Protein 5FWH (pdb70)

Nearest PDB structures (foldseek):
  5fwh-assembly1_A  TM=1.005E+00  e=3.771E-35  Geobacillus thermodenitrificans
  3mdb-assembly1_A  TM=7.567E-01  e=3.719E-03  Homo sapiens
  5djo-assembly1_A  TM=5.744E-01  e=3.355E-03  Mus musculus
  4egx-assembly2_C  TM=5.247E-01  e=2.152E-02  Homo sapiens
  4ejq-assembly2_D  TM=5.287E-01  e=3.424E-02  Homo sapiens

InterPro domains:
  IPR002543 FtsK domain [PF01580] (639-821)
  IPR002543 FtsK domain [PF01580] (995-1153)
  IPR002543 FtsK domain [PS50901] (652-848)
  IPR002543 FtsK domain [PS50901] (984-1168)
  IPR003593 AAA+ ATPase domain [SM00382] (664-845)
  IPR003593 AAA+ ATPase domain [SM00382] (993-1163)
  IPR003593 AAA+ ATPase domain [SM00382] (1276-1442)
  IPR022206 Firmicutes EssC, N-terminal [PF12538] (3-116)
  IPR023839 Firmicutes EssC, C-terminal [TIGR03928] (200-1477)
  IPR027417 P-loop containing nucleoside triphosphate hydrolase [G3DSA:3.40.50.300] (611-952)
  IPR027417 P-loop containing nucleoside triphosphate hydrolase [G3DSA:3.40.50.300] (953-1238)
  IPR027417 P-loop containing nucleoside triphosphate hydrolase [G3DSA:3.40.50.300] (1247-1477)
  IPR027417 P-loop containing nucleoside triphosphate hydrolase [SSF52540] (633-891)
  IPR027417 P-loop containing nucleoside triphosphate hydrolase [SSF52540] (949-1162)
  IPR027417 P-loop containing nucleoside triphosphate hydrolase [SSF52540] (1232-1416)
  IPR050206 FtsK/SpoIIIE/SftA cell division and DNA translocation [PTHR22683] (192-949)

B-factor: mean 59.33, std 14.66, range [33.65, 124.33]

Solvent-accessible surface area: 9933 Å² total

Radius of gyration: 17.55 Å; Cα contacts (8 Å, |Δi|>4): 445; chains: 1; bounding box: 38×28×52 Å

Organism: Geobacillus thermodenitrificans (strain NG80-2) (NCBI:txid420246)

Sequence (184 aa):
SQLWVLYETYCQLFSLTEKVIVIGNQLEHHVTVSSFSFRNGYIQIEKKSSTLAVLQGGRQIGELKPRCSITIDVQTIAWSGEEQRKYVYYVGQQSEVLVSNDPQADIETTNARFSLRKHRGQWVVIPDDDAPLFLNGVQLSDAVSLRNGDVLLCPYQFVFIEEDLLAVTSSEEVVSSLTETPPL

Structure (mmCIF, N/CA/C/O backbone):
data_5FWH
#
_entry.id   5FWH
#
_cell.length_a   39.792
_cell.length_b   49.887
_cell.length_c   94.162
_cell.angle_alpha   90.00
_cell.angle_beta   90.00
_cell.angle_gamma   90.00
#
_symmetry.space_group_name_H-M   'P 21 21 21'
#
loop_
_entity.id
_entity.type
_entity.pdbx_description
1 polymer ESSC
2 water water
#
loop_
_atom_site.group_PDB
_atom_site.id
_atom_site.type_symbol
_atom_site.label_atom_id
_atom_site.label_alt_id
_atom_site.label_comp_id
_atom_site.label_asym_id
_atom_site.label_entity_id
_atom_site.label_seq_id
_atom_site.pdbx_PDB_ins_code
_atom_site.Cartn_x
_atom_site.Cartn_y
_atom_site.Cartn_z
_atom_site.occupancy
_atom_site.B_iso_or_equiv
_atom_site.auth_seq_id
_atom_site.auth_comp_id
_atom_site.auth_asym_id
_atom_site.auth_atom_id
_atom_site.pdbx_PDB_model_num
ATOM 9 N N . SER A 1 2 ? 25.114 1.138 60.441 1.00 66.75 2 SER A N 1
ATOM 10 C CA . SER A 1 2 ? 25.578 2.181 61.332 1.00 60.38 2 SER A CA 1
ATOM 11 C C . SER A 1 2 ? 26.736 1.474 62.037 1.00 56.26 2 SER A C 1
ATOM 12 O O . SER A 1 2 ? 26.551 0.446 62.726 1.00 48.53 2 SER A O 1
ATOM 15 N N . GLN A 1 3 ? 27.950 1.948 61.802 1.00 49.11 3 GLN A N 1
ATOM 16 C CA . GLN A 1 3 ? 29.052 1.276 62.392 1.00 50.05 3 GLN A CA 1
ATOM 17 C C . GLN A 1 3 ? 29.937 2.245 63.158 1.00 47.19 3 GLN A C 1
ATOM 18 O O . GLN A 1 3 ? 30.074 3.417 62.781 1.00 43.23 3 GLN A O 1
ATOM 24 N N . LEU A 1 4 ? 30.476 1.742 64.258 1.00 47.24 4 LEU A N 1
ATOM 25 C CA . LEU A 1 4 ? 31.607 2.439 64.891 1.00 51.35 4 LEU A CA 1
ATOM 26 C C . LEU A 1 4 ? 32.860 1.685 64.688 1.00 47.06 4 LEU A C 1
ATOM 27 O O . LEU A 1 4 ? 32.940 0.443 64.726 1.00 44.74 4 LEU A O 1
ATOM 32 N N . TRP A 1 5 ? 33.865 2.496 64.606 1.00 46.52 5 TRP A N 1
ATOM 33 C CA . TRP A 1 5 ? 35.214 2.049 64.477 1.00 47.48 5 TRP A CA 1
ATOM 34 C C . TRP A 1 5 ? 35.838 2.367 65.769 1.00 44.09 5 TRP A C 1
ATOM 35 O O . TRP A 1 5 ? 35.767 3.516 66.215 1.00 41.07 5 TRP A O 1
ATOM 46 N N . VAL A 1 6 ? 36.488 1.377 66.313 1.00 41.20 6 VAL A N 1
ATOM 47 C CA . VAL A 1 6 ? 37.276 1.504 67.528 1.00 41.25 6 VAL A CA 1
ATOM 48 C C . VAL A 1 6 ? 38.789 1.210 67.199 1.00 37.91 6 VAL A C 1
ATOM 49 O O . VAL A 1 6 ? 39.186 0.121 66.864 1.00 35.16 6 VAL A O 1
ATOM 53 N N . LEU A 1 7 ? 39.560 2.264 67.269 1.00 36.89 7 LEU A N 1
ATOM 54 C CA . LEU A 1 7 ? 40.942 2.279 66.968 1.00 41.87 7 LEU A CA 1
ATOM 55 C C . LEU A 1 7 ? 41.741 2.464 68.258 1.00 41.25 7 LEU A C 1
ATOM 56 O O . LEU A 1 7 ? 41.454 3.335 69.036 1.00 37.58 7 LEU A O 1
ATOM 61 N N . TYR A 1 8 ? 42.758 1.620 68.387 1.00 43.01 8 TYR A N 1
ATOM 62 C CA . TYR A 1 8 ? 43.682 1.630 69.533 1.00 47.03 8 TYR A CA 1
ATOM 63 C C . TYR A 1 8 ? 44.914 0.788 69.153 1.00 49.40 8 TYR A C 1
ATOM 64 O O . TYR A 1 8 ? 44.804 -0.132 68.287 1.00 46.12 8 TYR A O 1
ATOM 73 N N . GLU A 1 9 ? 46.079 1.092 69.770 1.00 51.79 9 GLU A N 1
ATOM 74 C CA . GLU A 1 9 ? 47.350 0.469 69.411 1.00 51.60 9 GLU A CA 1
ATOM 75 C C . GLU A 1 9 ? 47.444 0.358 67.878 1.00 50.17 9 GLU A C 1
ATOM 76 O O . GLU A 1 9 ? 47.367 1.382 67.219 1.00 47.61 9 GLU A O 1
ATOM 82 N N . THR A 1 10 ? 47.565 -0.859 67.341 1.00 47.88 10 THR A N 1
ATOM 83 C CA . THR A 1 10 ? 47.683 -1.121 65.902 1.00 47.20 10 THR A CA 1
ATOM 84 C C . THR A 1 10 ? 46.440 -1.891 65.351 1.00 43.56 10 THR A C 1
ATOM 85 O O . THR A 1 10 ? 46.533 -2.675 64.403 1.00 46.92 10 THR A O 1
ATOM 89 N N . TYR A 1 11 ? 45.301 -1.728 66.019 1.00 42.86 11 TYR A N 1
ATOM 90 C CA . TYR A 1 11 ? 44.081 -2.460 65.710 1.00 43.65 11 TYR A CA 1
ATOM 91 C C . TYR A 1 11 ? 42.986 -1.478 65.379 1.00 44.55 11 TYR A C 1
ATOM 92 O O . TYR A 1 11 ? 43.042 -0.323 65.823 1.00 35.93 11 TYR A O 1
ATOM 101 N N . CYS A 1 12 ? 42.013 -1.970 64.599 1.00 42.07 12 CYS A N 1
ATOM 102 C CA . CYS A 1 12 ? 40.779 -1.265 64.379 1.00 43.60 12 CYS A CA 1
ATOM 103 C C . CYS A 1 12 ? 39.701 -2.347 64.447 1.00 45.17 12 CYS A C 1
ATOM 104 O O . CYS A 1 12 ? 39.796 -3.336 63.699 1.00 44.43 12 CYS A O 1
ATOM 107 N N . GLN A 1 13 ? 38.764 -2.213 65.376 1.00 43.12 13 GLN A N 1
ATOM 108 C CA . GLN A 1 13 ? 37.554 -3.075 65.414 1.00 42.62 13 GLN A CA 1
ATOM 109 C C . GLN A 1 13 ? 36.406 -2.265 64.867 1.00 44.84 13 GLN A C 1
ATOM 110 O O . GLN A 1 13 ? 36.322 -1.057 65.137 1.00 43.20 13 GLN A O 1
ATOM 116 N N . LEU A 1 14 ? 35.521 -2.941 64.145 1.00 43.85 14 LEU A N 1
ATOM 117 C CA . LEU A 1 14 ? 34.310 -2.376 63.547 1.00 44.73 14 LEU A CA 1
ATOM 118 C C . LEU A 1 14 ? 33.154 -3.031 64.274 1.00 48.07 14 LEU A C 1
ATOM 119 O O . LEU A 1 14 ? 33.187 -4.223 64.522 1.00 53.15 14 LEU A O 1
ATOM 124 N N . PHE A 1 15 ? 32.193 -2.253 64.729 1.00 49.75 15 PHE A N 1
ATOM 125 C CA . PHE A 1 15 ? 31.040 -2.765 65.456 1.00 52.08 15 PHE A CA 1
ATOM 126 C C . PHE A 1 15 ? 29.763 -2.137 64.937 1.00 54.06 15 PHE A C 1
ATOM 127 O O . PHE A 1 15 ? 29.660 -0.904 64.847 1.00 53.54 15 PHE A O 1
ATOM 135 N N . SER A 1 16 ? 28.774 -2.979 64.629 1.00 56.39 16 SER A N 1
ATOM 136 C CA . SER A 1 16 ? 27.478 -2.548 64.086 1.00 58.09 16 SER A CA 1
ATOM 137 C C . SER A 1 16 ? 26.463 -2.170 65.171 1.00 59.29 16 SER A C 1
ATOM 138 O O . SER A 1 16 ? 26.281 -2.892 66.125 1.00 61.56 16 SER A O 1
ATOM 141 N N . LEU A 1 17 ? 25.757 -1.070 64.954 1.00 60.88 17 LEU A N 1
ATOM 142 C CA . LEU A 1 17 ? 24.784 -0.514 65.877 1.00 64.39 17 LEU A CA 1
ATOM 143 C C . LEU A 1 17 ? 23.316 -0.874 65.597 1.00 67.07 17 LEU A C 1
ATOM 144 O O . LEU A 1 17 ? 22.447 -0.087 65.942 1.00 69.17 17 LEU A O 1
ATOM 149 N N . THR A 1 18 ? 23.065 -2.021 64.963 1.00 69.72 18 THR A N 1
ATOM 150 C CA . THR A 1 18 ? 21.718 -2.634 64.757 1.00 75.33 18 THR A CA 1
ATOM 151 C C . THR A 1 18 ? 20.497 -1.769 65.125 1.00 73.76 18 THR A C 1
ATOM 152 O O . THR A 1 18 ? 20.223 -1.545 66.316 1.00 76.93 18 THR A O 1
ATOM 156 N N . GLU A 1 21 ? 20.456 -2.604 69.384 1.00 95.41 21 GLU A N 1
ATOM 157 C CA . GLU A 1 21 ? 20.895 -2.145 70.695 1.00 93.91 21 GLU A CA 1
ATOM 158 C C . GLU A 1 21 ? 20.574 -0.653 70.819 1.00 96.54 21 GLU A C 1
ATOM 159 O O . GLU A 1 21 ? 20.016 -0.080 69.878 1.00 98.61 21 GLU A O 1
ATOM 165 N N . LYS A 1 22 ? 20.893 -0.044 71.978 1.00 99.22 22 LYS A N 1
ATOM 166 C CA . LYS A 1 22 ? 20.555 1.381 72.301 1.00 94.57 22 LYS A CA 1
ATOM 167 C C . LYS A 1 22 ? 21.596 2.144 73.190 1.00 89.18 22 LYS A C 1
ATOM 168 O O . LYS A 1 22 ? 21.817 3.362 72.998 1.00 79.83 22 LYS A O 1
ATOM 174 N N . VAL A 1 23 ? 22.197 1.435 74.157 1.00 81.74 23 VAL A N 1
ATOM 175 C CA . VAL A 1 23 ? 23.341 1.922 74.935 1.00 77.52 23 VAL A CA 1
ATOM 176 C C . VAL A 1 23 ? 24.421 0.835 75.023 1.00 73.44 23 VAL A C 1
ATOM 177 O O . VAL A 1 23 ? 24.220 -0.192 75.678 1.00 67.52 23 VAL A O 1
ATOM 181 N N . ILE A 1 24 ? 25.565 1.063 74.363 1.00 68.38 24 ILE A N 1
ATOM 182 C CA . ILE A 1 24 ? 26.602 0.048 74.269 1.00 63.96 24 ILE A CA 1
ATOM 183 C C . ILE A 1 24 ? 27.799 0.501 75.021 1.00 59.08 24 ILE A C 1
ATOM 184 O O . ILE A 1 24 ? 27.949 1.669 75.285 1.00 61.21 24 ILE A O 1
ATOM 189 N N . VAL A 1 25 ? 28.653 -0.446 75.355 1.00 56.26 25 VAL A N 1
ATOM 190 C CA . VAL A 1 25 ? 29.782 -0.198 76.221 1.00 56.02 25 VAL A CA 1
ATOM 191 C C . VAL A 1 25 ? 31.024 -0.898 75.650 1.00 56.23 25 VAL A C 1
ATOM 192 O O . VAL A 1 25 ? 30.996 -2.095 75.179 1.00 54.48 25 VAL A O 1
ATOM 196 N N . ILE A 1 26 ? 32.082 -0.103 75.673 1.00 49.73 26 ILE A N 1
ATOM 197 C CA . ILE A 1 26 ? 33.384 -0.502 75.274 1.00 49.15 26 ILE A CA 1
ATOM 198 C C . ILE A 1 26 ? 34.115 -0.539 76.543 1.00 47.84 26 ILE A C 1
ATOM 199 O O . ILE A 1 26 ? 34.226 0.507 77.239 1.00 52.59 26 ILE A O 1
ATOM 204 N N . GLY A 1 27 ? 34.702 -1.698 76.789 1.00 46.92 27 GLY A N 1
ATOM 205 C CA . GLY A 1 27 ? 35.430 -1.995 77.989 1.00 47.48 27 GLY A CA 1
ATOM 206 C C . GLY A 1 27 ? 36.354 -3.166 77.765 1.00 48.68 27 GLY A C 1
ATOM 207 O O . GLY A 1 27 ? 36.657 -3.496 76.617 1.00 48.69 27 GLY A O 1
ATOM 208 N N . ASN A 1 28 ? 36.833 -3.773 78.860 1.00 53.57 28 ASN A N 1
ATOM 209 C CA . ASN A 1 28 ? 37.843 -4.875 78.841 1.00 54.98 28 ASN A CA 1
ATOM 210 C C . ASN A 1 28 ? 37.401 -6.282 79.315 1.00 59.69 28 ASN A C 1
ATO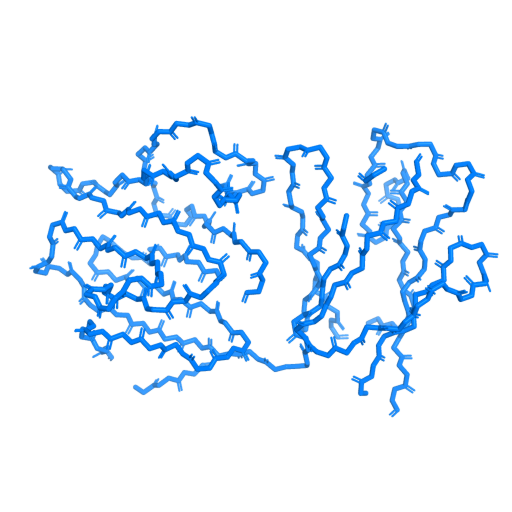M 211 O O . ASN A 1 28 ? 38.215 -7.204 79.470 1.00 59.57 28 ASN A O 1
ATOM 216 N N . GLN A 1 29 ? 36.107 -6.440 79.512 1.00 65.79 29 GLN A N 1
ATOM 217 C CA . GLN A 1 29 ? 35.473 -7.740 79.762 1.00 69.79 29 GLN A CA 1
ATOM 218 C C . GLN A 1 29 ? 34.960 -8.347 78.481 1.00 71.54 29 GLN A C 1
ATOM 219 O O . GLN A 1 29 ? 34.613 -7.637 77.572 1.00 66.95 29 GLN A O 1
ATOM 225 N N . LEU A 1 30 ? 34.836 -9.674 78.436 1.00 82.15 30 LEU A N 1
ATOM 226 C CA . LEU A 1 30 ? 34.238 -10.365 77.273 1.00 82.12 30 LEU A CA 1
ATOM 227 C C . LEU A 1 30 ? 32.740 -10.093 77.077 1.00 82.57 30 LEU A C 1
ATOM 228 O O . LEU A 1 30 ? 32.255 -10.184 75.943 1.00 83.38 30 LEU A O 1
ATOM 233 N N . GLU A 1 31 ? 32.036 -9.738 78.156 1.00 82.63 31 GLU A N 1
ATOM 234 C CA . GLU A 1 31 ? 30.594 -9.413 78.110 1.00 84.41 31 GLU A CA 1
ATOM 235 C C . GLU A 1 31 ? 30.278 -8.111 77.358 1.00 80.45 31 GLU A C 1
ATOM 236 O O . GLU A 1 31 ? 29.277 -8.023 76.665 1.00 82.39 31 GLU A O 1
ATOM 242 N N . HIS A 1 32 ? 31.160 -7.118 77.453 1.00 74.08 32 HIS A N 1
ATOM 243 C CA . HIS A 1 32 ? 30.938 -5.833 76.799 1.00 67.33 32 HIS A CA 1
ATOM 244 C C . HIS A 1 32 ? 30.704 -5.963 75.320 1.00 61.77 32 HIS A C 1
ATOM 245 O O . HIS A 1 32 ? 31.080 -6.938 74.710 1.00 58.95 32 HIS A O 1
ATOM 252 N N . HIS A 1 33 ? 30.100 -4.932 74.752 1.00 56.66 33 HIS A N 1
ATOM 253 C CA . HIS A 1 33 ? 29.839 -4.944 73.351 1.00 54.59 33 HIS A CA 1
ATOM 254 C C . HIS A 1 33 ? 31.126 -4.955 72.548 1.00 55.48 33 HIS A C 1
ATOM 255 O O . HIS A 1 33 ? 31.271 -5.746 71.603 1.00 55.74 33 HIS A O 1
ATOM 262 N N . VAL A 1 34 ? 32.083 -4.094 72.917 1.00 52.37 34 VAL A N 1
ATOM 263 C CA . VAL A 1 34 ? 33.384 -4.097 72.226 1.00 50.72 34 VAL A CA 1
ATOM 264 C C . VAL A 1 34 ? 34.432 -4.270 73.328 1.00 48.45 34 VAL A C 1
ATOM 265 O O . VAL A 1 34 ? 34.427 -3.480 74.288 1.00 48.10 34 VAL A O 1
ATOM 269 N N . THR A 1 35 ? 35.268 -5.313 73.200 1.00 50.36 35 THR A N 1
ATOM 270 C CA . THR A 1 35 ? 36.245 -5.788 74.220 1.00 51.28 35 THR A CA 1
ATOM 271 C C . THR A 1 35 ? 37.652 -5.368 73.811 1.00 50.93 35 THR A C 1
ATOM 272 O O . THR A 1 35 ? 38.203 -5.922 72.868 1.00 50.76 35 THR A O 1
ATOM 276 N N . VAL A 1 36 ? 38.213 -4.362 74.494 1.00 53.79 36 VAL A N 1
ATOM 277 C CA . VAL A 1 36 ? 39.629 -4.037 74.431 1.00 52.66 36 VAL A CA 1
ATOM 278 C C . VAL A 1 36 ? 40.294 -4.506 75.726 1.00 56.01 36 VAL A C 1
ATOM 279 O O . VAL A 1 36 ? 40.241 -3.823 76.752 1.00 54.90 36 VAL A O 1
ATOM 283 N N . SER A 1 37 ? 40.939 -5.663 75.671 1.00 56.88 37 SER A N 1
ATOM 284 C CA . SER A 1 37 ? 41.467 -6.291 76.889 1.00 62.44 37 SER A CA 1
ATOM 285 C C . SER A 1 37 ? 42.785 -5.706 77.346 1.00 62.74 37 SER A C 1
ATOM 286 O O . SER A 1 37 ? 43.130 -5.825 78.523 1.00 63.87 37 SER A O 1
ATOM 289 N N . SER A 1 38 ? 43.511 -5.084 76.429 1.00 62.52 38 SER A N 1
ATOM 290 C CA . SER A 1 38 ? 44.795 -4.522 76.772 1.00 66.18 38 SER A CA 1
ATOM 291 C C . SER A 1 38 ? 44.708 -3.210 77.574 1.00 67.27 38 SER A C 1
ATOM 292 O O . SER A 1 38 ? 45.737 -2.803 78.113 1.00 69.79 38 SER A O 1
ATOM 295 N N . PHE A 1 39 ? 43.526 -2.553 77.633 1.00 61.42 39 PHE A N 1
ATOM 296 C CA . PHE A 1 39 ? 43.301 -1.330 78.419 1.00 61.25 39 PHE A CA 1
ATOM 297 C C . PHE A 1 39 ? 42.675 -1.606 79.821 1.00 62.12 39 PHE A C 1
ATOM 298 O O . PHE A 1 39 ? 41.908 -2.576 79.986 1.00 62.77 39 PHE A O 1
ATOM 306 N N . SER A 1 40 ? 42.968 -0.709 80.772 1.00 61.13 40 SER A N 1
ATOM 307 C CA . SER A 1 40 ? 42.497 -0.672 82.183 1.00 61.90 40 SER A CA 1
ATOM 308 C C . SER A 1 40 ? 41.047 -0.181 82.403 1.00 59.56 40 SER A C 1
ATOM 309 O O . SER A 1 40 ? 40.303 -0.694 83.256 1.00 53.68 40 SER A O 1
ATOM 312 N N . PHE A 1 41 ? 40.723 0.907 81.689 1.00 57.20 41 PHE A N 1
ATOM 313 C CA . PHE A 1 41 ? 39.498 1.675 81.856 1.00 57.17 41 PHE A CA 1
ATOM 314 C C . PHE A 1 41 ? 39.336 2.161 83.322 1.00 60.93 41 PHE A C 1
ATOM 315 O O . PHE A 1 41 ? 38.227 2.126 83.888 1.00 62.13 41 PHE A O 1
ATOM 323 N N . ARG A 1 42 ? 40.438 2.631 83.906 1.00 62.86 42 ARG A N 1
ATOM 324 C CA . ARG A 1 42 ? 40.402 3.166 85.251 1.00 67.40 42 ARG A CA 1
ATOM 325 C C . ARG A 1 42 ? 39.615 4.486 85.330 1.00 69.38 42 ARG A C 1
ATOM 326 O O . ARG A 1 42 ? 39.003 4.761 86.328 1.00 68.89 42 ARG A O 1
ATOM 334 N N . ASN A 1 43 ? 39.582 5.281 84.274 1.00 71.79 43 ASN A N 1
ATOM 335 C CA . ASN A 1 43 ? 38.550 6.352 84.228 1.00 74.70 43 ASN A CA 1
ATOM 336 C C . ASN A 1 43 ? 37.199 5.895 83.563 1.00 71.77 43 ASN A C 1
ATOM 337 O O . ASN A 1 43 ? 36.582 6.625 82.785 1.00 72.63 43 ASN A O 1
ATOM 342 N N . GLY A 1 44 ? 36.714 4.691 83.876 1.00 63.81 44 GLY A N 1
ATOM 343 C CA . GLY A 1 44 ? 35.388 4.310 83.369 1.00 56.90 44 GLY A CA 1
ATOM 344 C C . GLY A 1 44 ? 35.464 3.566 82.056 1.00 52.83 44 GLY A C 1
ATOM 345 O O . GLY A 1 44 ? 36.414 3.704 81.296 1.00 46.49 44 GLY A O 1
ATOM 346 N N . TYR A 1 45 ? 34.487 2.697 81.813 1.00 52.32 45 TYR A N 1
ATOM 347 C CA . TYR A 1 45 ? 34.312 2.142 80.518 1.00 52.22 45 TYR A CA 1
ATOM 348 C C . TYR A 1 45 ? 33.779 3.298 79.643 1.00 55.51 45 TYR A C 1
ATOM 349 O O . TYR A 1 45 ? 33.522 4.441 80.142 1.00 57.18 45 TYR A O 1
ATOM 358 N N . ILE A 1 46 ? 33.686 3.057 78.334 1.00 51.10 46 ILE A N 1
ATOM 359 C CA . ILE A 1 46 ? 33.138 4.015 77.431 1.00 46.80 46 ILE A CA 1
ATOM 360 C C . ILE A 1 46 ? 31.797 3.589 77.089 1.00 51.89 46 ILE A C 1
ATOM 361 O O . ILE A 1 46 ? 31.585 2.420 76.701 1.00 56.96 46 ILE A O 1
ATOM 366 N N . GLN A 1 47 ? 30.854 4.513 77.282 1.00 52.49 47 GLN A N 1
ATOM 367 C CA . GLN A 1 47 ? 29.462 4.283 76.928 1.00 52.61 47 GLN A CA 1
ATOM 368 C C . GLN A 1 47 ? 29.139 5.100 75.714 1.00 47.21 47 GLN A C 1
ATOM 369 O O . GLN A 1 47 ? 29.429 6.305 75.672 1.00 48.13 47 GLN A O 1
ATOM 375 N N . ILE A 1 48 ? 28.510 4.463 74.757 1.00 48.86 48 ILE A N 1
ATOM 376 C CA . ILE A 1 48 ? 27.973 5.101 73.569 1.00 52.11 48 ILE A CA 1
ATOM 377 C C . ILE A 1 48 ? 26.478 4.847 73.574 1.00 53.86 48 ILE A C 1
ATOM 378 O O . ILE A 1 48 ? 26.071 3.711 73.668 1.00 56.58 48 ILE A O 1
ATOM 383 N N . GLU A 1 49 ? 25.670 5.894 73.511 1.00 56.93 49 GLU A N 1
ATOM 384 C CA . GLU A 1 49 ? 24.237 5.746 73.409 1.00 62.38 49 GLU A CA 1
ATOM 385 C C . GLU A 1 49 ? 23.649 6.577 72.263 1.00 63.88 49 GLU A C 1
ATOM 386 O O . GLU A 1 49 ? 24.119 7.666 71.970 1.00 61.23 49 GLU A O 1
ATOM 392 N N . LYS A 1 50 ? 22.593 6.050 71.639 1.00 67.65 50 LYS A N 1
ATOM 393 C CA . LYS A 1 50 ? 21.925 6.731 70.527 1.00 70.74 50 LYS A CA 1
ATOM 394 C C . LYS A 1 50 ? 20.918 7.735 71.077 1.00 77.24 50 LYS A C 1
AT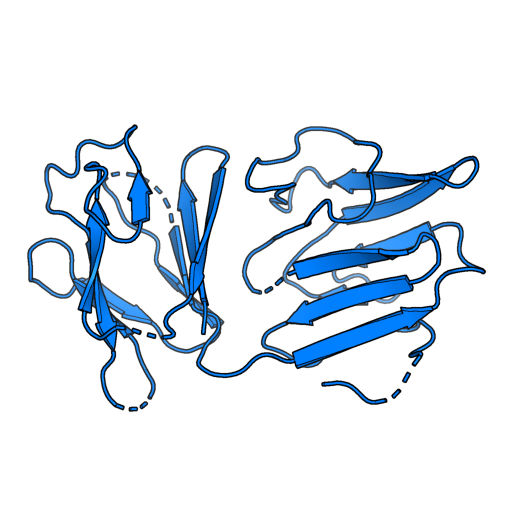OM 395 O O . LYS A 1 50 ? 20.366 7.528 72.167 1.00 80.15 50 LYS A O 1
ATOM 401 N N . LYS A 1 51 ? 20.677 8.817 70.338 1.00 80.99 51 LYS A N 1
ATOM 402 C CA . LYS A 1 51 ? 19.800 9.898 70.824 1.00 87.16 51 LYS A CA 1
ATOM 403 C C . LYS A 1 51 ? 18.353 9.904 70.244 1.00 93.72 51 LYS A C 1
ATOM 404 O O . LYS A 1 51 ? 17.398 10.201 70.969 1.00 100.52 51 LYS A O 1
ATOM 410 N N . SER A 1 52 ? 18.190 9.607 68.957 1.00 93.94 52 SER A N 1
ATOM 411 C CA . SER A 1 52 ? 16.913 9.841 68.247 1.00 99.78 52 SER A CA 1
ATOM 412 C C . SER A 1 52 ? 16.407 11.279 68.365 1.00 100.13 52 SER A C 1
ATOM 413 O O . SER A 1 52 ? 16.508 12.041 67.406 1.00 100.55 52 SER A O 1
ATOM 416 N N . SER A 1 55 ? 19.925 10.888 65.384 1.00 75.69 55 SER A N 1
ATOM 417 C CA . SER A 1 55 ? 20.808 11.835 64.711 1.00 75.34 55 SER A CA 1
ATOM 418 C C . SER A 1 55 ? 22.272 11.779 65.209 1.00 74.11 55 SER A C 1
ATOM 419 O O . SER A 1 55 ? 23.186 11.768 64.388 1.00 73.41 55 SER A O 1
ATOM 422 N N . THR A 1 56 ? 22.492 11.724 66.529 1.00 70.07 56 THR A N 1
ATOM 423 C CA . THR A 1 56 ? 23.847 11.713 67.072 1.00 67.39 56 THR A CA 1
ATOM 424 C C . THR A 1 56 ? 24.070 10.647 68.149 1.00 64.76 56 THR A C 1
ATOM 425 O O . THR A 1 56 ? 23.120 10.081 68.669 1.00 68.43 56 THR A O 1
ATOM 429 N N . LEU A 1 57 ? 25.340 10.357 68.462 1.00 59.25 57 LEU A N 1
ATOM 430 C CA . LEU A 1 57 ? 25.691 9.424 69.527 1.00 54.01 57 LEU A CA 1
ATOM 431 C C . LEU A 1 57 ? 26.236 10.182 70.693 1.00 49.88 57 LEU A C 1
ATOM 432 O O . LEU A 1 57 ? 27.071 11.050 70.536 1.00 47.89 57 LEU A O 1
ATOM 437 N N . ALA A 1 58 ? 25.783 9.848 71.886 1.00 47.29 58 ALA A N 1
ATOM 438 C CA . ALA A 1 58 ? 26.314 10.491 73.068 1.00 47.90 58 ALA A CA 1
ATOM 439 C C . ALA A 1 58 ? 27.455 9.571 73.516 1.00 45.68 58 ALA A C 1
ATOM 440 O O . ALA A 1 58 ? 27.329 8.348 73.469 1.00 41.51 58 ALA A O 1
ATOM 442 N N . VAL A 1 59 ? 28.575 10.194 73.842 1.00 43.83 59 VAL A N 1
ATOM 443 C CA . VAL A 1 59 ? 29.745 9.526 74.308 1.00 44.15 59 VAL A CA 1
ATOM 444 C C . VAL A 1 59 ? 29.912 9.944 75.762 1.00 45.10 59 VAL A C 1
ATOM 445 O O . VAL A 1 59 ? 30.035 11.145 76.105 1.00 45.24 59 VAL A O 1
ATOM 449 N N . LEU A 1 60 ? 29.915 8.947 76.615 1.00 44.38 60 LEU A N 1
ATOM 450 C CA . LEU A 1 60 ? 30.134 9.153 78.048 1.00 47.63 60 LEU A CA 1
ATOM 451 C C . LEU A 1 60 ? 31.346 8.293 78.507 1.00 47.47 60 LEU A C 1
ATOM 452 O O . LEU A 1 60 ? 31.618 7.211 78.007 1.00 48.73 60 LEU A O 1
ATOM 457 N N . GLN A 1 61 ? 32.095 8.751 79.465 1.00 53.06 61 GLN A N 1
ATOM 458 C CA . GLN A 1 61 ? 33.216 7.924 79.923 1.00 55.78 61 GLN A CA 1
ATOM 459 C C . GLN A 1 61 ? 33.060 7.457 81.377 1.00 57.10 61 GLN A C 1
ATOM 460 O O . GLN A 1 61 ? 33.341 6.307 81.659 1.00 56.86 61 GLN A O 1
ATOM 466 N N . GLY A 1 62 ? 32.581 8.302 82.282 1.00 56.57 62 GLY A N 1
ATOM 467 C CA . GLY A 1 62 ? 32.192 7.752 83.605 1.00 61.18 62 GLY A CA 1
ATOM 468 C C . GLY A 1 62 ? 30.704 7.834 83.897 1.00 61.86 62 GLY A C 1
ATOM 469 O O . GLY A 1 62 ? 30.295 8.148 85.008 1.00 61.61 62 GLY A O 1
ATOM 470 N N . GLY A 1 63 ? 29.877 7.596 82.894 1.00 60.85 63 GLY A N 1
ATOM 471 C CA . GLY A 1 63 ? 28.496 8.014 82.995 1.00 61.58 63 GLY A CA 1
ATOM 472 C C . GLY A 1 63 ? 28.340 9.507 82.790 1.00 64.81 63 GLY A C 1
ATOM 473 O O . GLY A 1 63 ? 27.209 10.024 82.827 1.00 67.71 63 GLY A O 1
ATOM 474 N N . ARG A 1 64 ? 29.455 10.207 82.551 1.00 64.94 64 ARG A N 1
ATOM 475 C CA . ARG A 1 64 ? 29.388 11.593 82.167 1.00 66.00 64 ARG A CA 1
ATOM 476 C C . ARG A 1 64 ? 29.852 11.775 80.722 1.00 61.82 64 ARG A C 1
ATOM 477 O O . ARG A 1 64 ? 30.775 11.075 80.223 1.00 55.27 64 ARG A O 1
ATOM 485 N N . GLN A 1 65 ? 29.186 12.727 80.087 1.00 58.76 65 GLN A N 1
ATOM 486 C CA . GLN A 1 65 ? 29.375 13.026 78.687 1.00 61.05 65 GLN A CA 1
ATOM 487 C C . GLN A 1 65 ? 30.732 13.725 78.425 1.00 60.85 65 GLN A C 1
ATOM 488 O O . GLN A 1 65 ? 31.173 14.584 79.183 1.00 59.20 65 GLN A O 1
ATOM 494 N N . ILE A 1 66 ? 31.439 13.242 77.420 1.00 57.60 66 ILE A N 1
ATOM 495 C CA . ILE A 1 66 ? 32.686 13.834 77.000 1.00 59.11 66 ILE A CA 1
ATOM 496 C C . ILE A 1 66 ? 32.603 14.232 75.538 1.00 61.69 66 ILE A C 1
ATOM 497 O O . ILE A 1 66 ? 33.546 14.838 75.023 1.00 62.25 66 ILE A O 1
ATOM 502 N N . GLY A 1 67 ? 31.471 13.939 74.886 1.00 59.99 67 GLY A N 1
ATOM 503 C CA . GLY A 1 67 ? 31.288 14.327 73.489 1.00 61.50 67 GLY A CA 1
ATOM 504 C C . GLY A 1 67 ? 29.983 13.844 72.891 1.00 58.87 67 GLY A C 1
ATOM 505 O O . GLY A 1 67 ? 29.177 13.161 73.524 1.00 56.92 67 GLY A O 1
ATOM 506 N N . GLU A 1 68 ? 29.764 14.251 71.664 1.00 60.41 68 GLU A N 1
ATOM 507 C CA . GLU A 1 68 ? 28.707 13.687 70.875 1.00 62.72 68 GLU A CA 1
ATOM 508 C C . GLU A 1 68 ? 29.295 13.472 69.532 1.00 57.12 68 GLU A C 1
ATOM 509 O O . GLU A 1 68 ? 30.081 14.294 69.107 1.00 57.33 68 GLU A O 1
ATOM 515 N N . LEU A 1 69 ? 28.936 12.384 68.867 1.00 49.82 69 LEU A N 1
ATOM 516 C CA . LEU A 1 69 ? 29.432 12.114 67.581 1.00 47.73 69 LEU A CA 1
ATOM 517 C C . LEU A 1 69 ? 28.302 12.280 66.585 1.00 48.96 69 LEU A C 1
ATOM 518 O O . LEU A 1 69 ? 27.218 11.684 66.716 1.00 47.23 69 LEU A O 1
ATOM 523 N N . LYS A 1 70 ? 28.582 13.059 65.559 1.00 50.88 70 LYS A N 1
ATOM 524 C CA . LYS A 1 70 ? 27.713 13.178 64.415 1.00 54.82 70 LYS A CA 1
ATOM 525 C C . LYS A 1 70 ? 28.214 12.207 63.388 1.00 52.12 70 LYS A C 1
ATOM 526 O O . LYS A 1 70 ? 29.314 11.646 63.511 1.00 48.89 70 LYS A O 1
ATOM 532 N N . PRO A 1 71 ? 27.386 11.952 62.379 1.00 55.16 71 PRO A N 1
ATOM 533 C CA . PRO A 1 71 ? 27.843 11.117 61.299 1.00 54.88 71 PRO A CA 1
ATOM 534 C C . PRO A 1 71 ? 29.198 11.563 60.721 1.00 54.41 71 PRO A C 1
ATOM 535 O O . PRO A 1 71 ? 29.450 12.779 60.567 1.00 51.86 71 PRO A O 1
ATOM 539 N N . ARG A 1 72 ? 30.047 10.566 60.454 1.00 50.83 72 ARG A N 1
ATOM 540 C CA . ARG A 1 72 ? 31.372 10.742 59.881 1.00 50.80 72 ARG A CA 1
ATOM 541 C C . ARG A 1 72 ? 32.313 11.608 60.725 1.00 52.44 72 ARG A C 1
ATOM 542 O O . ARG A 1 72 ? 33.175 12.294 60.203 1.00 53.95 72 ARG A O 1
ATOM 550 N N . CYS A 1 73 ? 32.113 11.586 62.029 1.00 50.56 73 CYS A N 1
ATOM 551 C CA . CYS A 1 73 ? 32.952 12.307 62.975 1.00 54.34 73 CYS A CA 1
ATOM 552 C C . CYS A 1 73 ? 33.564 11.286 63.965 1.00 47.64 73 CYS A C 1
ATOM 553 O O . CYS A 1 73 ? 33.123 10.159 64.054 1.00 47.81 73 CYS A O 1
ATOM 556 N N . SER A 1 74 ? 34.580 11.692 64.663 1.00 47.87 74 SER A N 1
ATOM 557 C CA . SER A 1 74 ? 35.323 10.789 65.541 1.00 49.49 74 SER A CA 1
ATOM 558 C C . SER A 1 74 ? 35.659 11.530 66.768 1.00 50.50 74 SER A C 1
ATOM 559 O O . SER A 1 74 ? 35.516 12.776 66.772 1.00 51.84 74 SER A O 1
ATOM 562 N N . ILE A 1 75 ? 36.063 10.773 67.790 1.00 47.14 75 ILE A N 1
ATOM 563 C CA . ILE A 1 75 ? 36.576 11.339 69.012 1.00 52.55 75 ILE A CA 1
ATOM 564 C C . ILE A 1 75 ? 37.756 10.540 69.561 1.00 51.87 75 ILE A C 1
ATOM 565 O O . ILE A 1 75 ? 37.798 9.304 69.520 1.00 41.39 75 ILE A O 1
ATOM 570 N N . THR A 1 76 ? 38.696 11.265 70.114 1.00 51.86 76 THR A N 1
ATOM 571 C CA . THR A 1 76 ? 39.890 10.643 70.641 1.00 57.78 76 THR A CA 1
ATOM 572 C C . THR A 1 76 ? 39.836 10.836 72.148 1.00 58.86 76 THR A C 1
ATOM 573 O O . THR A 1 76 ? 39.329 11.830 72.627 1.00 63.26 76 THR A O 1
ATOM 577 N N . ILE A 1 77 ? 40.309 9.860 72.886 1.00 59.34 77 ILE A N 1
ATOM 578 C CA . ILE A 1 77 ? 39.985 9.758 74.311 1.00 63.45 77 ILE A CA 1
ATOM 579 C C . ILE A 1 77 ? 41.133 9.083 74.996 1.00 62.06 77 ILE A C 1
ATOM 580 O O . ILE A 1 77 ? 41.695 8.154 74.452 1.00 56.60 77 ILE A O 1
ATOM 585 N N . ASP A 1 78 ? 41.477 9.595 76.184 1.00 67.78 78 ASP A N 1
ATOM 586 C CA . ASP A 1 78 ? 42.538 9.055 77.052 1.00 68.11 78 ASP A CA 1
ATOM 587 C C . ASP A 1 78 ? 42.066 7.968 78.036 1.00 68.25 78 ASP A C 1
ATOM 588 O O . ASP A 1 78 ? 41.209 8.242 78.903 1.00 71.16 78 ASP A O 1
ATOM 593 N N . VAL A 1 79 ? 42.629 6.757 77.897 1.00 70.02 79 VAL A N 1
ATOM 594 C CA . VAL A 1 79 ? 42.438 5.627 78.840 1.00 64.87 79 VAL A CA 1
ATOM 595 C C . VAL A 1 79 ? 43.786 4.991 79.081 1.00 62.17 79 VAL A C 1
ATOM 596 O O . VAL A 1 79 ? 43.914 4.088 79.905 1.00 66.13 79 VAL A O 1
ATOM 600 N N . GLN A 1 83 ? 44.822 6.081 75.134 1.00 68.81 83 GLN A N 1
ATOM 601 C CA . GLN A 1 83 ? 44.780 6.555 73.744 1.00 63.23 83 GLN A CA 1
ATOM 602 C C . GLN A 1 83 ? 43.948 5.655 72.806 1.00 60.04 83 GLN A C 1
ATOM 603 O O . GLN A 1 83 ? 44.422 4.614 72.364 1.00 52.33 83 GLN A O 1
ATOM 617 N N . THR A 1 85 ? 40.663 5.962 69.545 1.00 44.88 85 THR A N 1
ATOM 618 C CA . THR A 1 85 ? 39.714 6.790 68.754 1.00 44.00 85 THR A CA 1
ATOM 619 C C . THR A 1 85 ? 38.428 5.989 68.420 1.00 47.82 85 THR A C 1
ATOM 620 O O . THR A 1 85 ? 38.439 4.723 68.122 1.00 45.58 85 THR A O 1
ATOM 624 N N . ILE A 1 86 ? 37.296 6.677 68.576 1.00 49.74 86 ILE A N 1
ATOM 625 C CA . ILE A 1 86 ? 35.995 6.131 68.116 1.00 48.29 86 ILE A CA 1
ATOM 626 C C . ILE A 1 86 ? 35.458 7.027 67.037 1.00 47.97 86 ILE A C 1
ATOM 627 O O . ILE A 1 86 ? 35.521 8.284 67.156 1.00 43.61 86 ILE A O 1
ATOM 632 N N . ALA A 1 87 ? 34.957 6.405 65.979 1.00 42.53 87 ALA A N 1
ATOM 633 C CA . ALA A 1 87 ? 34.463 7.157 64.878 1.00 44.43 87 ALA A CA 1
ATOM 634 C C . ALA A 1 87 ? 33.128 6.519 64.530 1.00 46.83 87 ALA A C 1
ATOM 635 O O . ALA A 1 87 ? 32.911 5.315 64.792 1.00 47.80 87 ALA A O 1
ATOM 637 N N . TRP A 1 88 ? 32.235 7.325 63.981 1.00 46.50 88 TRP A N 1
ATOM 638 C CA . TRP A 1 88 ? 30.937 6.874 63.626 1.00 46.39 88 TRP A CA 1
ATOM 639 C C . TRP A 1 88 ? 30.697 7.214 62.189 1.00 46.45 88 TRP A C 1
ATOM 640 O O . TRP A 1 88 ? 30.988 8.320 61.754 1.00 46.62 88 TRP A O 1
ATOM 651 N N . SER A 1 89 ? 30.149 6.242 61.466 1.00 42.86 89 SER A N 1
ATOM 652 C CA . SER A 1 89 ? 29.762 6.352 60.060 1.00 43.96 89 SER A CA 1
ATOM 653 C C . SER A 1 89 ? 28.489 7.139 59.810 1.00 46.46 89 SER A C 1
ATOM 654 O O . SER A 1 89 ? 28.221 7.553 58.677 1.00 48.35 89 SER A O 1
ATOM 657 N N . GLY A 1 90 ? 27.635 7.227 60.800 1.00 47.31 90 GLY A N 1
ATOM 658 C CA . GLY A 1 90 ? 26.318 7.774 60.589 1.00 53.20 90 GLY A CA 1
ATOM 659 C C . GLY A 1 90 ? 25.396 6.640 60.182 1.00 56.43 90 GLY A C 1
ATOM 660 O O . GLY A 1 90 ? 25.819 5.488 60.008 1.00 51.42 90 GLY A O 1
ATOM 661 N N . GLU A 1 91 ? 24.122 6.976 60.049 1.00 59.12 91 GLU A N 1
ATOM 662 C CA . GLU A 1 91 ? 23.108 5.953 59.974 1.00 67.43 91 GLU A CA 1
ATOM 663 C C . GLU A 1 91 ? 23.064 5.235 58.597 1.00 69.04 91 GLU A C 1
ATOM 664 O O . GLU A 1 91 ? 22.439 4.185 58.523 1.00 74.53 91 GLU A O 1
ATOM 670 N N . GLU A 1 92 ? 23.776 5.741 57.568 1.00 64.96 92 GLU A N 1
ATOM 671 C CA . GLU A 1 92 ? 23.603 5.278 56.216 1.00 62.35 92 GLU A CA 1
ATOM 672 C C . GLU A 1 92 ? 24.927 5.109 55.477 1.00 59.82 92 GLU A C 1
ATOM 673 O O . GLU A 1 92 ? 25.823 5.930 55.564 1.00 58.12 92 GLU A O 1
ATOM 679 N N . GLN A 1 93 ? 25.003 4.047 54.696 1.00 57.26 93 GLN A N 1
ATOM 680 C CA . GLN A 1 93 ? 26.222 3.672 54.006 1.00 58.79 93 GLN A CA 1
ATOM 681 C C . GLN A 1 93 ? 25.873 3.012 52.719 1.00 59.13 93 GLN A C 1
ATOM 682 O O . GLN A 1 93 ? 24.912 2.227 52.703 1.00 57.53 93 GLN A O 1
ATOM 688 N N . ARG A 1 94 ? 26.650 3.331 51.661 1.00 60.68 94 ARG A N 1
ATOM 689 C CA . ARG A 1 94 ? 26.476 2.760 50.313 1.00 63.72 94 ARG A CA 1
ATOM 690 C C . ARG A 1 94 ? 27.675 2.035 49.681 1.00 61.08 94 ARG A C 1
ATOM 691 O O . ARG A 1 94 ? 28.857 2.309 50.016 1.00 51.51 94 ARG A O 1
ATOM 699 N N . LYS A 1 95 ? 27.322 1.178 48.709 1.00 59.30 95 LYS A N 1
ATOM 700 C CA . LYS A 1 95 ? 28.151 0.103 48.195 1.00 60.37 95 LYS A CA 1
ATOM 701 C C . LYS A 1 95 ? 28.264 0.191 46.684 1.00 58.25 95 LYS A C 1
ATOM 702 O O . LYS A 1 95 ? 27.260 0.138 45.953 1.00 60.14 95 LYS A O 1
ATOM 708 N N . TYR A 1 96 ? 29.500 0.328 46.219 1.00 49.12 96 TYR A N 1
ATOM 709 C CA . TYR A 1 96 ? 29.820 0.456 44.836 1.00 46.89 96 TYR A CA 1
ATOM 710 C C . TYR A 1 96 ? 30.589 -0.773 44.483 1.00 46.01 96 TYR A C 1
ATOM 711 O O . TYR A 1 96 ? 31.403 -1.192 45.278 1.00 42.86 96 TYR A O 1
ATOM 720 N N . VAL A 1 97 ? 30.435 -1.287 43.289 1.00 46.63 97 VAL A N 1
ATOM 721 C CA . VAL A 1 97 ? 31.250 -2.423 42.871 1.00 46.88 97 VAL A CA 1
ATOM 722 C C . VAL A 1 97 ? 31.846 -2.056 41.567 1.00 45.55 97 VAL A C 1
ATOM 723 O O . VAL A 1 97 ? 31.169 -1.617 40.695 1.00 48.92 97 VAL A O 1
ATOM 727 N N . TYR A 1 98 ? 33.154 -2.187 41.477 1.00 44.88 98 TYR A N 1
ATOM 728 C CA . TYR A 1 98 ? 33.887 -1.892 40.266 1.00 45.04 98 TYR A CA 1
ATOM 729 C C . TYR A 1 98 ? 34.473 -3.132 39.657 1.00 47.96 98 TYR A C 1
ATOM 730 O O . TYR A 1 98 ? 35.022 -4.001 40.380 1.00 47.07 98 TYR A O 1
ATOM 739 N N . TYR A 1 99 ? 34.445 -3.149 38.334 1.00 48.97 99 TYR A N 1
ATOM 740 C CA . TYR A 1 99 ? 35.099 -4.168 37.523 1.00 52.39 99 TYR A CA 1
ATOM 741 C C . TYR A 1 99 ? 36.521 -3.700 37.217 1.00 52.28 99 TYR A C 1
ATOM 742 O O . TYR A 1 99 ? 36.711 -2.640 36.649 1.00 54.36 99 TYR A O 1
ATOM 751 N N . VAL A 1 100 ? 37.514 -4.485 37.640 1.00 52.14 100 VAL A N 1
ATOM 752 C CA . VAL A 1 100 ? 38.904 -4.106 37.518 1.00 52.48 100 VAL A CA 1
ATOM 753 C C . VAL A 1 100 ? 39.730 -5.230 36.875 1.00 53.87 100 VAL A C 1
ATOM 754 O O . VAL A 1 100 ? 40.940 -5.248 37.009 1.00 54.40 100 VAL A O 1
ATOM 758 N N . GLY A 1 101 ? 39.061 -6.141 36.169 1.00 53.95 101 GLY A N 1
ATOM 759 C CA . GLY A 1 101 ? 39.700 -7.181 35.387 1.00 57.36 101 GLY A CA 1
ATOM 760 C C . GLY A 1 101 ? 40.664 -6.726 34.287 1.00 61.32 101 GLY A C 1
ATOM 761 O O . GLY A 1 101 ? 41.533 -7.488 33.866 1.00 62.60 101 GLY A O 1
ATOM 762 N N . GLN A 1 102 ? 40.530 -5.498 33.829 1.00 62.20 102 GLN A N 1
ATOM 763 C CA . GLN A 1 102 ? 41.489 -4.953 32.889 1.00 67.41 102 GLN A CA 1
ATOM 764 C C . GLN A 1 102 ? 42.434 -3.967 33.526 1.00 65.96 102 GLN A C 1
ATOM 765 O O . GLN A 1 102 ? 43.004 -3.190 32.811 1.00 66.95 102 GLN A O 1
ATOM 771 N N . GLN A 1 103 ? 42.592 -3.986 34.846 1.00 66.77 103 GLN A N 1
ATOM 772 C CA . GLN A 1 103 ? 43.537 -3.116 35.543 1.00 66.70 103 GLN A CA 1
ATOM 773 C C . GLN A 1 103 ? 44.640 -3.959 36.167 1.00 64.41 103 GLN A C 1
ATOM 774 O O . GLN A 1 103 ? 44.378 -5.021 36.701 1.00 65.80 103 GLN A O 1
ATOM 780 N N . SER A 1 104 ? 45.866 -3.467 36.134 1.00 54.61 104 SER A N 1
ATOM 781 C CA . SER A 1 104 ? 46.950 -4.030 36.952 1.00 55.32 104 SER A CA 1
ATOM 782 C C . SER A 1 104 ? 47.308 -3.157 38.189 1.00 51.89 104 SER A C 1
ATOM 783 O O . SER A 1 104 ? 48.159 -3.549 38.996 1.00 47.93 104 SER A O 1
ATOM 786 N N . GLU A 1 105 ? 46.671 -1.979 38.325 1.00 51.16 105 GLU A N 1
ATOM 787 C CA . GLU A 1 105 ? 46.985 -1.048 39.434 1.00 55.35 105 GLU A CA 1
ATOM 788 C C . GLU A 1 105 ? 45.779 -0.186 39.766 1.00 50.17 105 GLU A C 1
ATOM 789 O O . GLU A 1 105 ? 45.094 0.252 38.860 1.00 50.05 105 GLU A O 1
ATOM 795 N N . VAL A 1 106 ? 45.477 -0.021 41.066 1.00 49.55 106 VAL A N 1
ATOM 796 C CA . VAL A 1 106 ? 44.404 0.883 41.575 1.00 44.31 106 VAL A CA 1
ATOM 797 C C . VAL A 1 106 ? 45.029 1.778 42.660 1.00 46.05 106 VAL A C 1
ATOM 798 O O . VAL A 1 106 ? 45.546 1.267 43.670 1.00 48.09 106 VAL A O 1
ATOM 802 N N . LEU A 1 107 ? 45.014 3.096 42.442 1.00 42.85 107 LEU A N 1
ATOM 803 C CA . LEU A 1 107 ? 45.500 4.054 43.407 1.00 42.73 107 LEU A CA 1
ATOM 804 C C . LEU A 1 107 ? 44.349 4.649 44.126 1.00 39.69 107 LEU A C 1
ATOM 805 O O . LEU A 1 107 ? 43.381 5.077 43.513 1.00 38.31 107 LEU A O 1
ATOM 810 N N . VAL A 1 108 ? 44.480 4.686 45.444 1.00 39.42 108 VAL A N 1
ATOM 811 C CA . VAL A 1 108 ? 43.493 5.202 46.338 1.00 38.45 108 VAL A CA 1
ATOM 812 C C . VAL A 1 108 ? 44.207 6.301 47.110 1.00 41.38 108 VAL A C 1
ATOM 813 O O . VAL A 1 108 ? 45.101 6.026 47.890 1.00 44.39 108 VAL A O 1
ATOM 817 N N . SER A 1 109 ? 43.833 7.540 46.848 1.00 44.07 109 SER A N 1
ATOM 818 C CA . SER A 1 109 ? 44.407 8.701 47.529 1.00 47.08 109 SER A CA 1
ATOM 819 C C . SER A 1 109 ? 43.641 9.957 47.140 1.00 49.76 109 SER A C 1
ATOM 820 O O . SER A 1 109 ? 42.575 9.896 46.542 1.00 45.24 109 SER A O 1
ATOM 823 N N . ASN A 1 110 ? 44.191 11.105 47.518 1.00 55.05 110 ASN A N 1
ATOM 824 C CA . ASN A 1 110 ? 43.551 12.343 47.248 1.00 59.13 110 ASN A CA 1
ATOM 825 C C . ASN A 1 110 ? 44.132 13.027 46.075 1.00 62.91 110 ASN A C 1
ATOM 826 O O . ASN A 1 110 ? 43.653 14.089 45.721 1.00 67.50 110 ASN A O 1
ATOM 831 N N . ASP A 1 111 ? 45.105 12.390 45.424 1.00 63.31 111 ASP A N 1
ATOM 832 C CA . ASP A 1 111 ? 45.640 12.893 44.173 1.00 64.79 111 ASP A CA 1
ATOM 833 C C . ASP A 1 111 ? 44.584 12.966 43.065 1.00 64.17 111 ASP A C 1
ATOM 834 O O . ASP A 1 111 ? 43.683 12.045 42.980 1.00 61.42 111 ASP A O 1
ATOM 839 N N . PRO A 1 112 ? 44.707 14.006 42.185 1.00 63.34 112 PRO A N 1
ATOM 840 C CA . PRO A 1 112 ? 43.829 14.235 41.051 1.00 62.29 112 PRO A CA 1
ATOM 841 C C . PRO A 1 112 ? 43.668 13.036 40.161 1.00 58.90 112 PRO A C 1
ATOM 842 O O . PRO A 1 112 ? 42.590 12.840 39.642 1.00 54.46 112 PRO A O 1
ATOM 846 N N . GLN A 1 113 ? 44.736 12.252 39.998 1.00 59.01 113 GLN A N 1
ATOM 847 C CA . GLN A 1 113 ? 44.722 11.091 39.110 1.00 57.30 113 GLN A CA 1
ATOM 848 C C . GLN A 1 113 ? 44.427 9.745 39.793 1.00 54.46 113 GLN A C 1
ATOM 849 O O . GLN A 1 113 ? 44.605 8.690 39.166 1.00 53.64 113 GLN A O 1
ATOM 855 N N . ALA A 1 114 ? 43.907 9.795 41.023 1.00 52.36 114 ALA A N 1
ATOM 856 C CA . ALA A 1 114 ? 43.515 8.596 41.778 1.00 49.38 114 ALA A CA 1
ATOM 857 C C . ALA A 1 114 ? 42.396 7.865 41.095 1.00 48.19 114 ALA A C 1
ATOM 858 O O . ALA A 1 114 ? 41.451 8.487 40.608 1.00 49.11 114 ALA A O 1
ATOM 860 N N . ASP A 1 115 ? 42.511 6.549 41.017 1.00 48.00 115 ASP A N 1
ATOM 861 C CA . ASP A 1 115 ? 41.372 5.713 40.544 1.00 47.60 115 ASP A CA 1
ATOM 862 C C . ASP A 1 115 ? 40.150 5.787 41.494 1.00 44.74 115 ASP A C 1
ATOM 863 O O . ASP A 1 115 ? 38.990 5.684 41.075 1.00 45.82 115 ASP A O 1
ATOM 868 N N . ILE A 1 116 ? 40.408 5.878 42.796 1.00 44.43 116 ILE A N 1
ATOM 869 C CA . ILE A 1 116 ? 39.370 6.114 43.781 1.00 43.41 116 ILE A CA 1
ATOM 870 C C . ILE A 1 116 ? 39.824 7.285 44.598 1.00 45.62 116 ILE A C 1
ATOM 871 O O . ILE A 1 116 ? 40.857 7.203 45.238 1.00 42.03 116 ILE A O 1
ATOM 876 N N . GLU A 1 117 ? 39.007 8.345 44.602 1.00 51.81 117 GLU A N 1
ATOM 877 C CA . GLU A 1 117 ? 39.371 9.612 45.277 1.00 59.05 117 GLU A CA 1
ATOM 878 C C . GLU A 1 117 ? 38.791 9.726 46.676 1.00 61.77 117 GLU A C 1
ATOM 879 O O . GLU A 1 117 ? 37.562 9.625 46.866 1.00 63.77 117 GLU A O 1
ATOM 885 N N . THR A 1 118 ? 39.681 9.958 47.643 1.00 59.42 118 THR A N 1
ATOM 886 C CA . THR A 1 118 ? 39.303 10.050 49.030 1.00 60.20 118 THR A CA 1
ATOM 887 C C . THR A 1 118 ? 40.382 10.793 49.824 1.00 61.66 118 THR A C 1
ATOM 888 O O . THR A 1 118 ? 41.588 10.664 49.558 1.00 61.39 118 THR A O 1
ATOM 892 N N . THR A 1 119 ? 39.915 11.553 50.805 1.00 60.87 119 THR A N 1
ATOM 893 C CA . THR A 1 119 ? 40.774 12.151 51.805 1.00 65.25 119 THR A CA 1
ATOM 894 C C . THR A 1 119 ? 40.880 11.219 53.005 1.00 65.11 119 THR A C 1
ATOM 895 O O . THR A 1 119 ? 41.463 11.601 53.983 1.00 62.25 119 THR A O 1
ATOM 899 N N . ASN A 1 120 ? 40.310 10.004 52.932 1.00 65.46 120 ASN A N 1
ATOM 900 C CA . ASN A 1 120 ? 40.310 9.039 54.067 1.00 66.81 120 ASN A CA 1
ATOM 901 C C . ASN A 1 120 ? 41.415 7.987 54.114 1.00 62.58 120 ASN A C 1
ATOM 902 O O . ASN A 1 120 ? 41.616 7.385 55.165 1.00 63.08 120 ASN A O 1
ATOM 907 N N . ALA A 1 121 ? 42.086 7.743 52.990 1.00 57.13 121 ALA A N 1
ATOM 908 C CA . ALA A 1 121 ? 42.993 6.611 52.838 1.00 54.83 121 ALA A CA 1
ATOM 909 C C . ALA A 1 121 ? 44.007 6.962 51.796 1.00 55.33 121 ALA A C 1
ATOM 910 O O . ALA A 1 121 ? 43.727 7.734 50.935 1.00 56.63 121 ALA A O 1
ATOM 912 N N . ARG A 1 122 ? 45.153 6.328 51.836 1.00 54.21 122 ARG A N 1
ATOM 913 C CA . ARG A 1 122 ? 46.094 6.467 50.795 1.00 53.81 122 ARG A CA 1
ATOM 914 C C . ARG A 1 122 ? 46.832 5.147 50.682 1.00 46.90 122 ARG A C 1
ATOM 915 O O . ARG A 1 122 ? 47.594 4.818 51.566 1.00 47.64 122 ARG A O 1
ATOM 923 N N . PHE A 1 123 ? 46.704 4.467 49.555 1.00 42.20 123 PHE A N 1
ATOM 924 C CA . PHE A 1 123 ? 47.381 3.183 49.393 1.00 42.78 1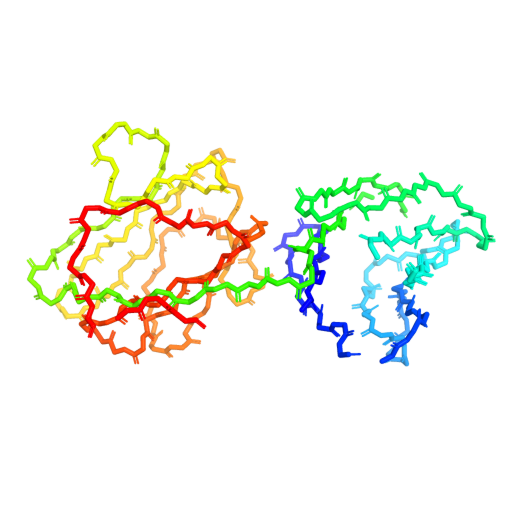23 PHE A CA 1
ATOM 925 C C . PHE A 1 123 ? 47.266 2.779 47.945 1.00 42.18 123 PHE A C 1
ATOM 926 O O . PHE A 1 123 ? 46.552 3.406 47.223 1.00 42.10 123 PHE A O 1
ATOM 934 N N . SER A 1 124 ? 48.010 1.796 47.478 1.00 43.50 124 SER A N 1
ATOM 935 C CA . SER A 1 124 ? 47.769 1.353 46.124 1.00 44.92 124 SER A CA 1
ATOM 936 C C . SER A 1 124 ? 47.512 -0.109 46.126 1.00 42.09 124 SER A C 1
ATOM 937 O O . SER A 1 124 ? 47.829 -0.767 47.073 1.00 44.62 124 SER A O 1
ATOM 940 N N . LEU A 1 125 ? 46.816 -0.585 45.108 1.00 42.54 125 LEU A N 1
ATOM 941 C CA . LEU A 1 125 ? 46.564 -2.019 44.888 1.00 42.10 125 LEU A CA 1
ATOM 942 C C . LEU A 1 125 ? 47.240 -2.420 43.575 1.00 46.65 125 LEU A C 1
ATOM 943 O O . LEU A 1 125 ? 47.047 -1.755 42.556 1.00 46.45 125 LEU A O 1
ATOM 948 N N . ARG A 1 126 ? 48.010 -3.498 43.593 1.00 48.17 126 ARG A N 1
ATOM 949 C CA . ARG A 1 126 ? 48.681 -3.957 42.391 1.00 53.12 126 ARG A CA 1
ATOM 950 C C . ARG A 1 126 ? 48.555 -5.418 42.149 1.00 54.08 126 ARG A C 1
ATOM 951 O O . ARG A 1 126 ? 48.754 -6.246 43.059 1.00 48.20 126 ARG A O 1
ATOM 959 N N . LYS A 1 127 ? 48.307 -5.718 40.890 1.00 55.97 127 LYS A N 1
ATOM 960 C CA . LYS A 1 127 ? 48.026 -7.042 40.475 1.00 61.26 127 LYS A CA 1
ATOM 961 C C . LYS A 1 127 ? 49.289 -7.687 39.945 1.00 64.54 127 LYS A C 1
ATOM 962 O O . LYS A 1 127 ? 49.965 -7.127 39.079 1.00 69.30 127 LYS A O 1
ATOM 968 N N . HIS A 1 128 ? 49.633 -8.834 40.503 1.00 68.33 128 HIS A N 1
ATOM 969 C CA . HIS A 1 128 ? 50.798 -9.610 40.052 1.00 73.41 128 HIS A CA 1
ATOM 970 C C . HIS A 1 128 ? 50.308 -11.043 39.870 1.00 70.80 128 HIS A C 1
ATOM 971 O O . HIS A 1 128 ? 49.683 -11.587 40.763 1.00 65.70 128 HIS A O 1
ATOM 978 N N . ARG A 1 129 ? 50.527 -11.620 38.692 1.00 74.23 129 ARG A N 1
ATOM 979 C CA . ARG A 1 129 ? 50.218 -13.028 38.395 1.00 76.13 129 ARG A CA 1
ATOM 980 C C . ARG A 1 129 ? 48.861 -13.459 38.940 1.00 72.09 129 ARG A C 1
ATOM 981 O O . ARG A 1 129 ? 48.728 -14.515 39.547 1.00 76.71 129 ARG A O 1
ATOM 989 N N . GLY A 1 130 ? 47.851 -12.621 38.734 1.00 69.73 130 GLY A N 1
ATOM 990 C CA . GLY A 1 130 ? 46.504 -12.913 39.201 1.00 67.71 130 GLY A CA 1
ATOM 991 C C . GLY A 1 130 ? 46.222 -12.631 40.670 1.00 67.74 130 GLY A C 1
ATOM 992 O O . GLY A 1 130 ? 45.118 -12.912 41.136 1.00 69.72 130 GLY A O 1
ATOM 993 N N . GLN A 1 131 ? 47.175 -12.046 41.396 1.00 66.25 131 GLN A N 1
ATOM 994 C CA . GLN A 1 131 ? 47.015 -11.765 42.817 1.00 64.04 131 GLN A CA 1
ATOM 995 C C . GLN A 1 131 ? 47.109 -10.278 43.075 1.00 58.84 131 GLN A C 1
ATOM 996 O O . GLN A 1 131 ? 48.059 -9.642 42.636 1.00 60.20 131 GLN A O 1
ATOM 1002 N N . TRP A 1 132 ? 46.166 -9.727 43.829 1.00 51.68 132 TRP A N 1
ATOM 1003 C CA . TRP A 1 132 ? 46.298 -8.337 44.260 1.00 46.53 132 TRP A CA 1
ATOM 1004 C C . TRP A 1 132 ? 47.196 -8.201 45.462 1.00 45.61 132 TRP A C 1
ATOM 1005 O O . TRP A 1 132 ? 47.097 -8.975 46.411 1.00 46.63 132 TRP A O 1
ATOM 1016 N N . VAL A 1 133 ? 48.088 -7.225 45.415 1.00 45.56 133 VAL A N 1
ATOM 1017 C CA . VAL A 1 133 ? 48.887 -6.800 46.564 1.00 44.69 133 VAL A CA 1
ATOM 1018 C C . VAL A 1 133 ? 48.448 -5.397 47.028 1.00 43.86 133 VAL A C 1
ATOM 1019 O O . VAL A 1 133 ? 48.217 -4.510 46.225 1.00 46.02 133 VAL A O 1
ATOM 1023 N N . VAL A 1 134 ? 48.316 -5.222 48.329 1.00 45.40 134 VAL A N 1
ATOM 1024 C CA . VAL A 1 134 ? 48.121 -3.909 48.919 1.00 44.27 134 VAL A CA 1
ATOM 1025 C C . VAL A 1 134 ? 49.466 -3.318 49.353 1.00 46.69 134 VAL A C 1
ATOM 1026 O O . VAL A 1 134 ? 50.200 -3.968 50.102 1.00 50.90 134 VAL A O 1
ATOM 1030 N N . ILE A 1 135 ? 49.747 -2.088 48.938 1.00 48.10 135 ILE A N 1
ATOM 1031 C CA . ILE A 1 135 ? 50.973 -1.369 49.327 1.00 52.70 135 ILE A CA 1
ATOM 1032 C C . ILE A 1 135 ? 50.506 -0.128 50.063 1.00 51.05 135 ILE A C 1
ATOM 1033 O O . ILE A 1 135 ? 49.980 0.780 49.446 1.00 51.94 135 ILE A O 1
ATOM 1038 N N . PRO A 1 136 ? 50.660 -0.095 51.380 1.00 49.64 136 PRO A N 1
ATOM 1039 C CA . PRO A 1 136 ? 50.201 1.102 52.097 1.00 53.56 136 PRO A CA 1
ATOM 1040 C C . PRO A 1 136 ? 51.220 2.241 52.056 1.00 58.52 136 PRO A C 1
ATOM 1041 O O . PRO A 1 136 ? 52.383 2.065 51.636 1.00 58.48 136 PRO A O 1
ATOM 1045 N N . ASP A 1 137 ? 50.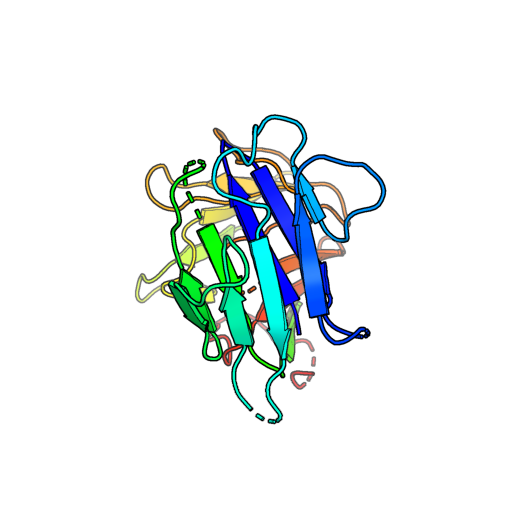773 3.404 52.497 1.00 63.39 137 ASP A N 1
ATOM 1046 C CA . ASP A 1 137 ? 51.638 4.558 52.576 1.00 73.15 137 ASP A CA 1
ATOM 1047 C C . ASP A 1 137 ? 51.968 4.856 54.041 1.00 76.21 137 ASP A C 1
ATOM 1048 O O . ASP A 1 137 ? 51.205 4.541 54.956 1.00 75.10 137 ASP A O 1
ATOM 1053 N N . ASP A 1 138 ? 53.134 5.443 54.260 1.00 80.78 138 ASP A N 1
ATOM 1054 C CA . ASP A 1 138 ? 53.653 5.589 55.617 1.00 85.05 138 ASP A CA 1
ATOM 1055 C C . ASP A 1 138 ? 52.748 6.480 56.446 1.00 83.44 138 ASP A C 1
ATOM 1056 O O . ASP A 1 138 ? 52.466 6.167 57.606 1.00 82.88 138 ASP A O 1
ATOM 1061 N N . ASP A 1 139 ? 52.292 7.566 55.827 1.00 84.26 139 ASP A N 1
ATOM 1062 C CA . ASP A 1 139 ? 51.305 8.492 56.430 1.00 90.57 139 ASP A CA 1
ATOM 1063 C C . ASP A 1 139 ? 49.902 7.913 56.815 1.00 84.40 139 ASP A C 1
ATOM 1064 O O . ASP A 1 139 ? 49.571 7.924 57.990 1.00 88.04 139 ASP A O 1
ATOM 1069 N N . ALA A 1 140 ? 49.110 7.402 55.864 1.00 78.02 140 ALA A N 1
ATOM 1070 C CA . ALA A 1 140 ? 47.690 6.991 56.116 1.00 71.08 140 ALA A CA 1
ATOM 1071 C C . ALA A 1 140 ? 47.511 5.599 56.817 1.00 66.54 140 ALA A C 1
ATOM 1072 O O . ALA A 1 140 ? 47.922 4.576 56.252 1.00 57.48 140 ALA A O 1
ATOM 1074 N N . PRO A 1 141 ? 46.927 5.561 58.044 1.00 64.79 141 PRO A N 1
ATOM 1075 C CA . PRO A 1 141 ? 46.758 4.243 58.687 1.00 60.32 141 PRO A CA 1
ATOM 1076 C C . PRO A 1 141 ? 45.674 3.393 58.046 1.00 54.26 141 PRO A C 1
ATOM 1077 O O . PRO A 1 141 ? 44.545 3.876 57.860 1.00 57.86 141 PRO A O 1
ATOM 1081 N N . LEU A 1 142 ? 46.041 2.145 57.719 1.00 48.80 142 LEU A N 1
ATOM 1082 C CA . LEU A 1 142 ? 45.189 1.204 56.977 1.00 46.43 142 LEU A CA 1
ATOM 1083 C C . LEU A 1 142 ? 45.154 -0.179 57.635 1.00 46.12 142 LEU A C 1
ATOM 1084 O O . LEU A 1 142 ? 46.254 -0.672 58.077 1.00 47.22 142 LEU A O 1
ATOM 1089 N N . PHE A 1 143 ? 43.986 -0.823 57.709 1.00 38.12 143 PHE A N 1
ATOM 1090 C CA . PHE A 1 143 ? 43.911 -2.079 58.485 1.00 39.60 143 PHE A CA 1
ATOM 1091 C C . PHE A 1 143 ? 43.470 -3.262 57.627 1.00 41.73 143 PHE A C 1
ATOM 1092 O O . PHE A 1 143 ? 42.524 -3.190 56.852 1.00 38.75 143 PHE A O 1
ATOM 1100 N N . LEU A 1 144 ? 44.172 -4.371 57.763 1.00 42.07 144 LEU A N 1
ATOM 1101 C CA . LEU A 1 144 ? 43.828 -5.623 57.028 1.00 41.93 144 LEU A CA 1
ATOM 1102 C C . LEU A 1 144 ? 43.315 -6.567 58.024 1.00 41.91 144 LEU A C 1
ATOM 1103 O O . LEU A 1 144 ? 44.085 -6.993 58.887 1.00 41.59 144 LEU A O 1
ATOM 1108 N N . ASN A 1 145 ? 42.027 -6.857 57.932 1.00 44.02 145 ASN A N 1
ATOM 1109 C CA . ASN A 1 145 ? 41.320 -7.682 58.909 1.00 47.25 145 ASN A CA 1
ATOM 1110 C C . ASN A 1 145 ? 41.528 -7.148 60.346 1.00 48.23 145 ASN A C 1
ATOM 1111 O O . ASN A 1 145 ? 41.894 -7.886 61.231 1.00 44.33 145 ASN A O 1
ATOM 1116 N N . GLY A 1 146 ? 41.426 -5.822 60.554 1.00 45.71 146 GLY A N 1
ATOM 1117 C CA . GLY A 1 146 ? 41.616 -5.279 61.897 1.00 43.53 146 GLY A CA 1
ATOM 1118 C C . GLY A 1 146 ? 43.025 -4.957 62.387 1.00 43.52 146 GLY A C 1
ATOM 1119 O O . GLY A 1 146 ? 43.155 -4.427 63.482 1.00 45.39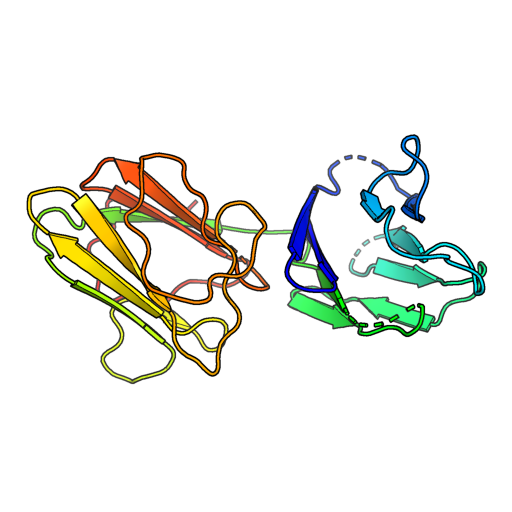 146 GLY A O 1
ATOM 1120 N N . VAL A 1 147 ? 44.057 -5.272 61.619 1.00 41.28 147 VAL A N 1
ATOM 1121 C CA . VAL A 1 147 ? 45.430 -5.102 62.036 1.00 40.72 147 VAL A CA 1
ATOM 1122 C C . VAL A 1 147 ? 46.197 -4.134 61.115 1.00 41.45 147 VAL A C 1
ATOM 1123 O O . VAL A 1 147 ? 46.283 -4.324 59.883 1.00 37.84 147 VAL A O 1
ATOM 1127 N N . GLN A 1 148 ? 46.820 -3.115 61.710 1.00 43.77 148 GLN A N 1
ATOM 1128 C CA . GLN A 1 148 ? 47.521 -2.130 60.892 1.00 43.37 148 GLN A CA 1
ATOM 1129 C C . GLN A 1 148 ? 48.590 -2.741 59.997 1.00 44.41 148 GLN A C 1
ATOM 1130 O O . GLN A 1 148 ? 49.301 -3.608 60.417 1.00 46.47 148 GLN A O 1
ATOM 1136 N N . LEU A 1 149 ? 48.685 -2.315 58.755 1.00 46.15 149 LEU A N 1
ATOM 1137 C CA . LEU A 1 149 ? 49.669 -2.848 57.833 1.00 51.91 149 LEU A CA 1
ATOM 1138 C C . LEU A 1 149 ? 50.929 -2.051 57.981 1.00 56.98 149 LEU A C 1
ATOM 1139 O O . LEU A 1 149 ? 50.857 -0.846 57.967 1.00 58.49 149 LEU A O 1
ATOM 1144 N N . SER A 1 150 ? 52.084 -2.701 58.074 1.00 62.85 150 SER A N 1
ATOM 1145 C CA . SER A 1 150 ? 53.356 -1.973 58.082 1.00 68.29 150 SER A CA 1
ATOM 1146 C C . SER A 1 150 ? 54.160 -2.161 56.801 1.00 71.48 150 SER A C 1
ATOM 1147 O O . SER A 1 150 ? 55.165 -1.503 56.623 1.00 79.91 150 SER A O 1
ATOM 1150 N N . ASP A 1 151 ? 53.757 -3.080 55.932 1.00 72.42 151 ASP A N 1
ATOM 1151 C CA . ASP A 1 151 ? 54.387 -3.242 54.613 1.00 71.44 151 ASP A CA 1
ATOM 1152 C C . ASP A 1 151 ? 53.389 -3.863 53.637 1.00 65.01 151 ASP A C 1
ATOM 1153 O O . ASP A 1 151 ? 52.240 -4.157 54.015 1.00 62.05 151 ASP A O 1
ATOM 1158 N N . ALA A 1 152 ? 53.814 -4.029 52.386 1.00 62.20 152 ALA A N 1
ATOM 1159 C CA . ALA A 1 152 ? 52.980 -4.640 51.350 1.00 57.29 152 ALA A CA 1
ATOM 1160 C C . ALA A 1 152 ? 52.622 -6.071 51.716 1.00 57.39 152 ALA A C 1
ATOM 1161 O O . ALA A 1 152 ? 53.393 -6.739 52.412 1.00 61.23 152 ALA A O 1
ATOM 1163 N N . VAL A 1 153 ? 51.418 -6.487 51.322 1.00 55.29 153 VAL A N 1
ATOM 1164 C CA . VAL A 1 153 ? 50.799 -7.780 51.665 1.00 54.68 153 VAL A CA 1
ATOM 1165 C C . VAL A 1 153 ? 49.909 -8.266 50.490 1.00 52.12 153 VAL A C 1
ATOM 1166 O O . VAL A 1 153 ? 49.080 -7.505 49.925 1.00 46.74 153 VAL A O 1
ATOM 1170 N N . SER A 1 154 ? 50.081 -9.536 50.131 1.00 51.13 154 SER A N 1
ATOM 1171 C CA . SER A 1 154 ? 49.327 -10.133 49.074 1.00 51.58 154 SER A CA 1
ATOM 1172 C C . SER A 1 154 ? 48.006 -10.611 49.664 1.00 49.07 154 SER A C 1
ATOM 1173 O O . SER A 1 154 ? 47.988 -11.231 50.708 1.00 49.65 154 SER A O 1
ATOM 1176 N N . LEU A 1 155 ? 46.918 -10.238 49.002 1.00 48.17 155 LEU A N 1
ATOM 1177 C CA . LEU A 1 155 ? 45.569 -10.378 49.484 1.00 49.39 155 LEU A CA 1
ATOM 1178 C C . LEU A 1 155 ? 44.933 -11.669 49.016 1.00 52.48 155 LEU A C 1
ATOM 1179 O O . LEU A 1 155 ? 45.208 -12.098 47.920 1.00 53.47 155 LEU A O 1
ATOM 1184 N N . ARG A 1 156 ? 44.002 -12.207 49.803 1.00 55.19 156 ARG A N 1
ATOM 1185 C CA . ARG A 1 156 ? 43.149 -13.359 49.420 1.00 59.90 156 ARG A CA 1
ATOM 1186 C C . ARG A 1 156 ? 41.723 -12.863 49.394 1.00 60.49 156 ARG A C 1
ATOM 118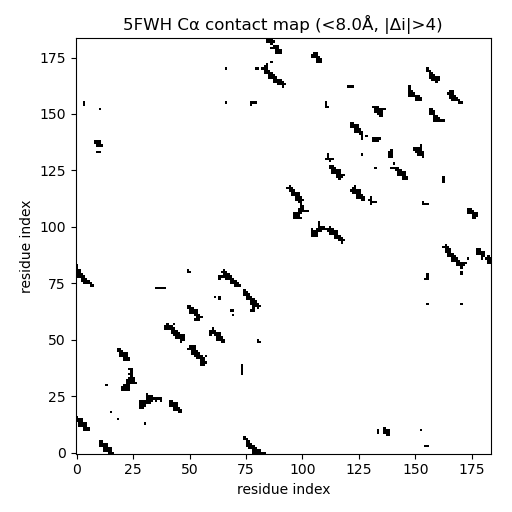7 O O . ARG A 1 156 ? 41.456 -11.860 50.016 1.00 58.98 156 ARG A O 1
ATOM 1195 N N . ASN A 1 157 ? 40.789 -13.552 48.729 1.00 65.83 157 ASN A N 1
ATOM 1196 C CA . ASN A 1 157 ? 39.350 -13.087 48.651 1.00 63.42 157 ASN A CA 1
ATOM 1197 C C . ASN A 1 157 ? 38.717 -13.008 50.038 1.00 62.76 157 ASN A C 1
ATOM 1198 O O . ASN A 1 157 ? 38.907 -13.893 50.873 1.00 54.28 157 ASN A O 1
ATOM 1203 N N . GLY A 1 158 ? 37.990 -11.915 50.296 1.00 65.14 158 GLY A N 1
ATOM 1204 C CA . GLY A 1 158 ? 37.437 -11.676 51.631 1.00 64.97 158 GLY A CA 1
ATOM 1205 C C . GLY A 1 158 ? 38.450 -11.301 52.725 1.00 61.38 158 GLY A C 1
ATOM 1206 O O . GLY A 1 158 ? 38.082 -11.241 53.912 1.00 65.44 158 GLY A O 1
ATOM 1207 N N . ASP A 1 159 ? 39.707 -11.036 52.38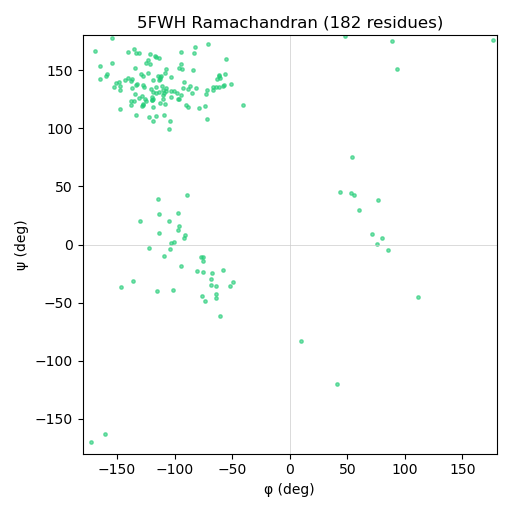3 1.00 50.94 159 ASP A N 1
ATOM 1208 C CA . ASP A 1 159 ? 40.430 -10.056 53.172 1.00 46.78 159 ASP A CA 1
ATOM 1209 C C . ASP A 1 159 ? 39.573 -8.777 53.104 1.00 45.81 159 ASP A C 1
ATOM 1210 O O . ASP A 1 159 ? 38.869 -8.529 52.087 1.00 44.73 159 ASP A O 1
ATOM 1215 N N . VAL A 1 160 ? 39.589 -8.013 54.197 1.00 44.53 160 VAL A N 1
ATOM 1216 C CA . VAL A 1 160 ? 38.889 -6.708 54.323 1.00 43.71 160 VAL A CA 1
ATOM 1217 C C . VAL A 1 160 ? 39.921 -5.639 54.612 1.00 39.83 160 VAL A C 1
ATOM 1218 O O . VAL A 1 160 ? 40.704 -5.747 55.566 1.00 42.36 160 VAL A O 1
ATOM 1222 N N . LEU A 1 161 ? 39.951 -4.617 53.791 1.00 36.04 161 LEU A N 1
ATOM 1223 C CA . LEU A 1 161 ? 40.750 -3.443 54.083 1.00 36.50 161 LEU A CA 1
ATOM 1224 C C . LEU A 1 161 ? 39.861 -2.384 54.684 1.00 36.63 161 LEU A C 1
ATOM 1225 O O . LEU A 1 161 ? 38.834 -2.083 54.064 1.00 34.55 161 LEU A O 1
ATOM 1230 N N . LEU A 1 162 ? 40.275 -1.800 55.828 1.00 35.93 162 LEU A N 1
ATOM 1231 C CA . LEU A 1 162 ? 39.514 -0.749 56.514 1.00 39.61 162 LEU A CA 1
ATOM 1232 C C . LEU A 1 162 ? 40.373 0.451 56.775 1.00 40.13 162 LEU A C 1
ATOM 1233 O O . LEU A 1 162 ? 41.504 0.304 57.213 1.00 33.65 162 LEU A O 1
ATOM 1238 N N . CYS A 1 163 ? 39.827 1.639 56.553 1.00 39.54 163 CYS A N 1
ATOM 1239 C CA . CYS A 1 163 ? 40.293 2.848 57.247 1.00 46.38 163 CYS A CA 1
ATOM 1240 C C . CYS A 1 163 ? 39.025 3.578 57.813 1.00 47.63 163 CYS A C 1
ATOM 1241 O O . CYS A 1 163 ? 37.949 3.322 57.343 1.00 45.99 163 CYS A O 1
ATOM 1244 N N . PRO A 1 164 ? 39.158 4.529 58.747 1.00 49.51 164 PRO A N 1
ATOM 1245 C CA . PRO A 1 164 ? 37.959 5.325 59.120 1.00 53.29 164 PRO A CA 1
ATOM 1246 C C . PRO A 1 164 ? 37.070 5.735 57.979 1.00 50.77 164 PRO A C 1
ATOM 1247 O O . PRO A 1 164 ? 37.474 6.394 56.981 1.00 48.30 164 PRO A O 1
ATOM 1251 N N . TYR A 1 165 ? 35.853 5.231 58.150 1.00 52.98 165 TYR A N 1
ATOM 1252 C CA . TYR A 1 165 ? 34.672 5.430 57.281 1.00 47.19 165 TYR A CA 1
ATOM 1253 C C . TYR A 1 165 ? 34.614 4.637 55.968 1.00 44.51 165 TYR A C 1
ATOM 1254 O O . TYR A 1 165 ? 33.656 4.761 55.255 1.00 38.70 165 TYR A O 1
ATOM 1271 N N . GLN A 1 167 ? 35.357 0.728 53.552 1.00 39.29 167 GLN A N 1
ATOM 1272 C CA . GLN A 1 167 ? 35.818 -0.669 53.428 1.00 40.46 167 GLN A CA 1
ATOM 1273 C C . GLN A 1 167 ? 35.974 -1.066 52.007 1.00 37.82 167 GLN A C 1
ATOM 1274 O O . GLN A 1 167 ? 35.177 -0.638 51.168 1.00 35.53 167 GLN A O 1
ATOM 1280 N N . PHE A 1 168 ? 37.018 -1.864 51.733 1.00 34.33 168 PHE A N 1
ATOM 1281 C CA . PHE A 1 168 ? 37.372 -2.358 50.402 1.00 34.92 168 PHE A CA 1
ATOM 1282 C C . PHE A 1 168 ? 37.472 -3.855 50.470 1.00 38.06 168 PHE A C 1
ATOM 1283 O O . PHE A 1 168 ? 38.184 -4.370 51.346 1.00 36.06 168 PHE A O 1
ATOM 1291 N N . VAL A 1 169 ? 36.723 -4.558 49.613 1.00 39.16 169 VAL A N 1
ATOM 1292 C CA . VAL A 1 169 ? 36.727 -6.051 49.598 1.00 41.92 169 VAL A CA 1
ATOM 1293 C C . VAL A 1 169 ? 36.746 -6.524 48.163 1.00 42.94 169 VAL A C 1
ATOM 1294 O O . VAL A 1 169 ? 35.909 -6.102 47.380 1.00 45.16 169 VAL A O 1
ATOM 1298 N N . PHE A 1 170 ? 37.737 -7.338 47.785 1.00 43.87 170 PHE A N 1
ATOM 1299 C CA . PHE A 1 170 ? 37.677 -8.033 46.509 1.00 46.59 170 PHE A CA 1
ATOM 1300 C C . PHE A 1 170 ? 36.621 -9.156 46.701 1.00 53.25 170 PHE A C 1
ATOM 1301 O O . PHE A 1 170 ? 36.739 -10.058 47.578 1.00 56.27 170 PHE A O 1
ATOM 1309 N N . ILE A 1 171 ? 35.579 -9.076 45.911 1.00 54.35 171 ILE A N 1
ATOM 1310 C CA . ILE A 1 171 ? 34.598 -10.148 45.876 1.00 59.43 171 ILE A CA 1
ATOM 1311 C C . ILE A 1 171 ? 35.249 -11.317 45.129 1.00 61.64 171 ILE A C 1
ATOM 1312 O O . ILE A 1 171 ? 35.166 -12.457 45.557 1.00 61.08 171 ILE A O 1
ATOM 1317 N N . GLU A 1 172 ? 35.822 -10.966 43.975 1.00 63.68 172 GLU A N 1
ATOM 1318 C CA . GLU A 1 172 ? 36.548 -11.826 43.065 1.00 68.54 172 GLU A CA 1
ATOM 1319 C C . GLU A 1 172 ? 37.790 -11.045 42.673 1.00 65.46 172 GLU A C 1
ATOM 1320 O O . GLU A 1 172 ? 37.917 -9.822 42.949 1.00 57.21 172 GLU A O 1
ATOM 1326 N N . GLU A 1 173 ? 38.708 -11.753 42.041 1.00 61.76 173 GLU A N 1
ATOM 1327 C CA . GLU A 1 173 ? 39.882 -11.171 41.432 1.00 61.36 173 GLU A CA 1
ATOM 1328 C C . GLU A 1 173 ? 39.590 -9.982 40.548 1.00 56.43 173 GLU A C 1
ATOM 1329 O O . GLU A 1 173 ? 40.447 -9.082 40.401 1.00 52.05 173 GLU A O 1
ATOM 1335 N N . ASP A 1 174 ? 38.437 -9.994 39.905 1.00 53.33 174 ASP A N 1
ATOM 1336 C CA . ASP A 1 174 ? 38.098 -8.930 38.944 1.00 56.33 174 ASP A CA 1
ATOM 1337 C C . ASP A 1 174 ? 37.086 -7.870 39.479 1.00 52.65 174 ASP A C 1
ATOM 1338 O O . ASP A 1 174 ? 36.756 -6.944 38.753 1.00 49.65 174 ASP A O 1
ATOM 1343 N N . LEU A 1 175 ? 36.637 -7.993 40.739 1.00 49.82 175 LEU A N 1
ATOM 1344 C CA . LEU A 1 175 ? 35.576 -7.157 41.299 1.00 49.19 175 LEU A CA 1
ATOM 1345 C C . LEU A 1 175 ? 35.887 -6.641 42.701 1.00 46.51 175 LEU A C 1
ATOM 1346 O O . LEU A 1 175 ? 36.026 -7.409 43.661 1.00 47.37 175 LEU A O 1
ATOM 1351 N N . LEU A 1 176 ? 35.855 -5.315 42.817 1.00 43.04 176 LEU A N 1
ATOM 1352 C CA . LEU A 1 176 ? 36.250 -4.616 44.029 1.00 40.79 176 LEU A CA 1
ATOM 1353 C C . LEU A 1 176 ? 35.079 -3.831 44.584 1.00 39.59 176 LEU A C 1
ATOM 1354 O O . LEU A 1 176 ? 34.546 -2.963 43.882 1.00 40.37 176 LEU A O 1
ATOM 1359 N N . ALA A 1 177 ? 34.659 -4.167 45.804 1.00 38.94 177 ALA A N 1
ATOM 1360 C CA . ALA A 1 177 ? 33.547 -3.505 46.421 1.00 40.10 177 ALA A CA 1
ATOM 1361 C C . ALA A 1 177 ? 34.083 -2.556 47.432 1.00 38.08 177 ALA A C 1
ATOM 1362 O O . ALA A 1 177 ? 35.024 -2.871 48.186 1.00 38.43 177 ALA A O 1
ATOM 1364 N N . VAL A 1 178 ? 33.558 -1.359 47.360 1.00 35.40 178 VAL A N 1
ATOM 1365 C CA . VAL A 1 178 ? 33.899 -0.271 48.251 1.00 36.82 178 VAL A CA 1
ATOM 1366 C C . VAL A 1 178 ? 32.704 0.218 49.035 1.00 37.73 178 VAL A C 1
ATOM 1367 O O . VAL A 1 178 ? 31.720 0.524 48.411 1.00 42.29 178 VAL A O 1
ATOM 1371 N N . THR A 1 179 ? 32.740 0.265 50.373 1.00 37.81 179 THR A N 1
ATOM 1372 C CA . THR A 1 179 ? 31.570 0.754 51.125 1.00 43.05 179 THR A CA 1
ATOM 1373 C C . THR A 1 179 ? 32.016 1.968 51.882 1.00 42.32 179 THR A C 1
ATOM 1374 O O . THR A 1 179 ? 33.132 1.995 52.377 1.00 41.17 179 THR A O 1
ATOM 1378 N N . SER A 1 180 ? 31.135 2.951 51.947 1.00 40.83 180 SER A N 1
ATOM 1379 C CA . SER A 1 180 ? 31.498 4.276 52.368 1.00 42.46 180 SER A CA 1
ATOM 1380 C C . SER A 1 180 ? 30.272 4.989 52.836 1.00 46.48 180 SER A C 1
ATOM 1381 O O . SER A 1 180 ? 29.213 4.845 52.264 1.00 47.64 180 SER A O 1
ATOM 1384 N N . SER A 1 181 ? 30.455 5.842 53.819 1.00 50.89 181 SER A N 1
ATOM 1385 C CA . SER A 1 181 ? 29.415 6.773 54.219 1.00 55.94 181 SER A CA 1
ATOM 1386 C C . SER A 1 181 ? 29.274 7.956 53.284 1.00 58.20 181 SER A C 1
ATOM 1387 O O . SER A 1 181 ? 28.313 8.645 53.410 1.00 59.57 181 SER A O 1
ATOM 1390 N N . GLU A 1 182 ? 30.185 8.188 52.347 1.00 58.83 182 GLU A N 1
ATOM 1391 C CA . GLU A 1 182 ? 29.984 9.243 51.341 1.00 63.76 182 GLU A CA 1
ATOM 1392 C C . GLU A 1 182 ? 29.930 8.592 49.985 1.00 63.61 182 GLU A C 1
ATOM 1393 O O . GLU A 1 182 ? 30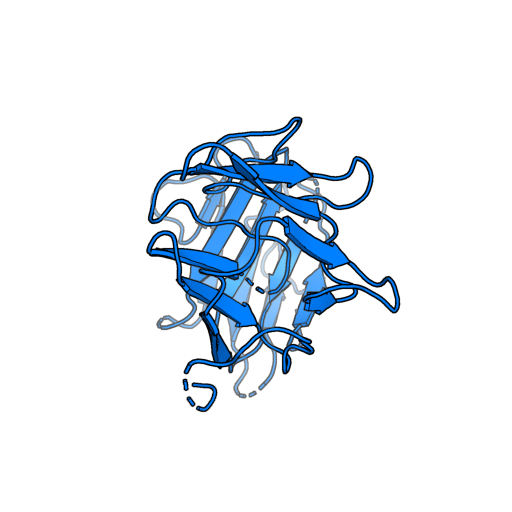.393 7.449 49.848 1.00 57.09 182 GLU A O 1
ATOM 1399 N N . GLU A 1 183 ? 29.400 9.311 48.985 1.00 63.18 183 GLU A N 1
ATOM 1400 C CA . GLU A 1 183 ? 29.561 8.896 47.595 1.00 63.61 183 GLU A CA 1
ATOM 1401 C C . GLU A 1 183 ? 31.096 8.805 47.264 1.00 60.98 183 GLU A C 1
ATOM 1402 O O . GLU A 1 183 ? 31.947 9.644 47.682 1.00 62.48 183 GLU A O 1
ATOM 1408 N N . VAL A 1 184 ? 31.442 7.730 46.580 1.00 53.98 184 VAL A N 1
ATOM 1409 C CA . VAL A 1 184 ? 32.799 7.475 46.199 1.00 52.55 184 VAL A CA 1
ATOM 1410 C C . VAL A 1 184 ? 32.985 8.077 44.817 1.00 52.34 184 VAL A C 1
ATOM 1411 O O . VAL A 1 184 ? 32.125 7.939 43.974 1.00 51.98 184 VAL A O 1
ATOM 1415 N N . VAL A 1 185 ? 34.136 8.686 44.597 1.00 51.60 185 VAL A N 1
ATOM 1416 C CA . VAL A 1 185 ? 34.497 9.243 43.318 1.00 52.12 185 VAL A CA 1
ATOM 1417 C C . VAL A 1 185 ? 35.554 8.372 42.720 1.00 50.81 185 VAL A C 1
ATOM 1418 O O . VAL A 1 185 ? 36.603 8.140 43.344 1.00 48.39 185 VAL A O 1
ATOM 1422 N N . SER A 1 186 ? 35.231 7.847 41.534 1.00 49.77 186 SER A N 1
ATOM 1423 C CA . SER A 1 186 ? 36.056 6.862 40.878 1.00 51.10 186 SER A CA 1
ATOM 1424 C C . SER A 1 186 ? 36.103 7.017 39.379 1.00 50.61 186 SER A C 1
ATOM 1425 O O . SER A 1 186 ? 35.105 7.237 38.741 1.00 54.65 186 SER A O 1
ATOM 1428 N N . SER A 1 187 ? 37.266 6.787 38.808 1.00 54.71 187 SER A N 1
ATOM 1429 C CA . SER A 1 187 ? 37.372 6.631 37.355 1.00 56.19 187 SER A CA 1
ATOM 1430 C C . SER A 1 187 ? 37.238 5.179 36.924 1.00 55.70 187 SER A C 1
ATOM 1431 O O . SER A 1 187 ? 37.468 4.893 35.784 1.00 59.63 187 SER A O 1
ATOM 1434 N N . LEU A 1 188 ? 36.889 4.259 37.823 1.00 54.49 188 LEU A N 1
ATOM 1435 C CA . LEU A 1 188 ? 36.804 2.830 37.476 1.00 54.80 188 LEU A CA 1
ATOM 1436 C C . LEU A 1 188 ? 35.459 2.500 36.843 1.00 53.25 188 LEU A C 1
ATOM 1437 O O . LEU A 1 188 ? 34.528 3.253 36.984 1.00 58.08 188 LEU A O 1
ATOM 1442 N N . THR A 1 189 ? 35.368 1.337 36.202 1.00 54.48 189 THR A N 1
ATOM 1443 C CA . THR A 1 189 ? 34.093 0.791 35.666 1.00 57.71 189 THR A CA 1
ATOM 1444 C C . THR A 1 189 ? 33.087 0.268 36.692 1.00 57.11 189 THR A C 1
ATOM 1445 O O . THR A 1 189 ? 33.242 -0.847 37.215 1.00 53.69 189 THR A O 1
ATOM 1449 N N . GLU A 1 190 ? 31.996 0.993 36.897 1.00 56.23 190 GLU A N 1
ATOM 1450 C CA . GLU A 1 190 ? 30.932 0.481 37.734 1.00 60.10 190 GLU A CA 1
ATOM 1451 C C . GLU A 1 190 ? 30.280 -0.738 37.071 1.00 58.35 190 GLU A C 1
ATOM 1452 O O . GLU A 1 190 ? 30.075 -0.730 35.901 1.00 57.18 190 GLU A O 1
ATOM 1458 N N . THR A 1 191 ? 30.026 -1.794 37.835 1.00 62.43 191 THR A N 1
ATOM 1459 C CA . THR A 1 191 ? 29.302 -2.977 37.339 1.00 69.52 191 THR A CA 1
ATOM 1460 C C . THR A 1 191 ? 27.816 -2.973 37.686 1.00 73.57 191 THR A C 1
ATOM 1461 O O . THR A 1 191 ? 27.096 -3.929 37.305 1.00 71.20 191 THR A O 1
ATOM 1473 N N . PRO A 1 193 ? 24.492 0.058 39.360 1.00 76.04 193 PRO A N 1
ATOM 1474 C CA . PRO A 1 193 ? 24.120 1.254 40.139 1.00 75.50 193 PRO A CA 1
ATOM 1475 C C . PRO A 1 193 ? 24.535 1.107 41.628 1.00 72.06 193 PRO A C 1
ATOM 1476 O O . PRO A 1 193 ? 24.454 0.013 42.176 1.00 69.16 193 PRO A O 1
ATOM 1480 N N . PRO A 1 194 ? 24.972 2.189 42.282 1.00 73.60 194 PRO A N 1
ATOM 1481 C CA . PRO A 1 194 ? 25.400 2.048 43.687 1.00 77.79 194 PRO A CA 1
ATOM 1482 C C . PRO A 1 194 ? 24.287 1.609 44.665 1.00 82.82 194 PRO A C 1
ATOM 1483 O O . PRO A 1 194 ? 23.151 2.034 44.500 1.00 87.38 194 PRO A O 1
ATOM 1487 N N . LEU A 1 195 ? 24.613 0.758 45.645 1.00 82.47 195 LEU A N 1
ATOM 1488 C CA . LEU A 1 195 ? 23.645 0.321 46.671 1.00 88.23 195 LEU A CA 1
ATOM 1489 C C . LEU A 1 195 ? 24.324 0.088 48.037 1.00 87.07 195 LEU A C 1
ATOM 1490 O O . LEU A 1 195 ? 23.745 -0.464 48.975 1.00 87.90 195 LEU A O 1
#

Secondary structure (DSSP, 8-state):
-EEEEEETTEEEEEE----EEEEESSSSSSEE-TT---TT--EEEEE----EEEESSSSEEEEE-TTEEE------EEE--S--EEEEEE-TT-SEEEEESSTT-SEE-SS--EEEEEETTEEEEEE-SSS--EETTEE--S-EE--TT--EE----EEEEETTEEEEEESS--EESSEE----

Foldseek 3Di:
DWKWDDDDFFIDIADPPDFKFWEYQDPPGRHHDVVFDLPQAIWIWGDDVQWIFIARHVHTPDIAGAQAWDADPSGIMGHNHDDKKKFKFFCVVPQKAWEECDPPHQKHDPFAGWMWGHDPLWIKIAGDPPHFKDWVTGTDPGIDIDDAPGWIDTRQTWGANHSGMIMDMGSDDIDGPGHTPPMD